Protein AF-A0A4R3AXM2-F1 (afdb_monomer_lite)

Secondary structure (DSSP, 8-state):
------PEEP---SS-HHHHHHHHHHHHHHHHHT--HHHHHHHTT--TTHHHHHS-TTS-----HHHHHHHHHHHT--GGGTSPPTT----EEEEEEEEE-TTS-EEEEEEEEETT---EEEEEEEPPPTT----------HHHHHHHHHHHHHTTGGGS-B-HHHHHHHHHHHHTS---HHHHHHHHHHHBSSS--S-BBSS--TT--SPBB----

pLDDT: mean 83.8, std 17.01, range [33.28, 97.31]

Foldseek 3Di:
DPPPFPWAWDDQDLDDPQLLQLLVLLVVLCLVQQADLQLLCQLLLHDRCLSVQSNDSNHNDGDDPSSLVSSCVVSVDDSCSRGPDPPPPFQKDKIKTWDQDPVRKIKIWIWMDGHPRDTDTDDIDIDDDSPDRGDDPDPDDLVNLLVVVVVCVVVCVQQDWDALNRSLVVSCVVVVHHDHSVSNLVSVVVFWPDSGDGIGHADDDDDDDGTYGDDDD

Sequence (217 aa):
MKRNLDFEILKISSMSDIELIKMLNIIKLRDKRGLSQFELAFLLGQRDLYVRDFERPDHTLILGLSENNTIRIIFKCELADFVPLSNDSNNHKIQIRFHIDEQGKRVYIAEQKIGNGKWKEFLRFGDEEKDILLESSSLITDTQVQSWLDEKYNHGYFNVAKSALEIFLDCEAHFGEPVRPLFIANAIQYYTKKKKAPRLVKNRDKMNDYDVFVGEM

Structure (mmCIF, N/CA/C/O backbone):
data_AF-A0A4R3AXM2-F1
#
_entry.id   AF-A0A4R3AXM2-F1
#
loop_
_atom_site.group_PDB
_atom_site.id
_atom_site.type_symbol
_atom_site.label_atom_id
_atom_site.label_alt_id
_atom_site.label_comp_id
_atom_site.label_asym_id
_atom_site.label_entity_id
_atom_site.label_seq_id
_atom_site.pdbx_PDB_ins_code
_atom_site.Cartn_x
_atom_site.Cartn_y
_atom_site.Cartn_z
_atom_site.occupancy
_atom_site.B_iso_or_equiv
_atom_site.auth_seq_id
_atom_site.auth_comp_id
_atom_site.auth_asym_id
_atom_site.auth_atom_id
_atom_site.pdbx_PDB_model_num
ATOM 1 N N . MET A 1 1 ? -34.325 3.973 -0.659 1.00 33.28 1 MET A N 1
ATOM 2 C CA . MET A 1 1 ? -34.433 3.379 0.694 1.00 33.28 1 MET A CA 1
ATOM 3 C C . MET A 1 1 ? -33.017 3.086 1.179 1.00 33.28 1 MET A C 1
ATOM 5 O O . MET A 1 1 ? -32.388 2.205 0.614 1.00 33.28 1 MET A O 1
ATOM 9 N N . LYS A 1 2 ? -32.463 3.858 2.127 1.00 36.34 2 LYS A N 1
ATOM 10 C CA . LYS A 1 2 ? -31.166 3.515 2.739 1.00 36.34 2 LYS A CA 1
ATOM 11 C C . LYS A 1 2 ? -31.416 2.324 3.664 1.00 36.34 2 LYS A C 1
ATOM 13 O O . LYS A 1 2 ? -32.093 2.494 4.673 1.00 36.34 2 LYS A O 1
ATOM 18 N N . ARG A 1 3 ? -30.959 1.124 3.293 1.00 43.25 3 ARG A N 1
ATOM 19 C CA . ARG A 1 3 ? -30.891 0.003 4.240 1.00 43.25 3 ARG A CA 1
ATOM 20 C C . ARG A 1 3 ? -29.976 0.469 5.376 1.00 43.25 3 ARG A C 1
ATOM 22 O O . ARG A 1 3 ? -28.838 0.851 5.111 1.00 43.25 3 ARG A O 1
ATOM 29 N N . ASN A 1 4 ? -30.492 0.528 6.603 1.00 46.06 4 ASN A N 1
ATOM 30 C CA . ASN A 1 4 ? -29.633 0.615 7.779 1.00 46.06 4 ASN A CA 1
ATOM 31 C C . ASN A 1 4 ? -28.850 -0.695 7.795 1.00 46.06 4 ASN A C 1
ATOM 33 O O . ASN A 1 4 ? -29.411 -1.739 8.104 1.00 46.06 4 ASN A O 1
ATOM 37 N N . LEU A 1 5 ? -27.603 -0.655 7.335 1.00 58.44 5 LEU A N 1
ATOM 38 C CA . LEU A 1 5 ? -26.694 -1.772 7.521 1.00 58.44 5 LEU A CA 1
ATOM 39 C C . LEU A 1 5 ? -26.389 -1.825 9.019 1.00 58.44 5 LEU A C 1
ATOM 41 O O . LEU A 1 5 ? -25.890 -0.847 9.586 1.00 58.44 5 LEU A O 1
ATOM 45 N N . ASP A 1 6 ? -26.736 -2.935 9.662 1.00 73.88 6 ASP A N 1
ATOM 46 C CA . ASP A 1 6 ? -26.449 -3.155 11.073 1.00 73.88 6 ASP A CA 1
ATOM 47 C C . ASP A 1 6 ? -24.959 -3.474 11.215 1.00 73.88 6 ASP A C 1
ATOM 49 O O . ASP A 1 6 ? -24.521 -4.614 11.085 1.00 73.88 6 ASP A O 1
ATOM 53 N N . PHE A 1 7 ? -2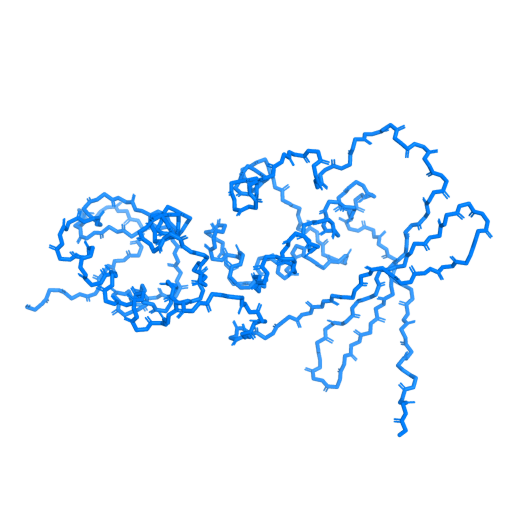4.151 -2.430 11.407 1.00 83.19 7 PHE A N 1
ATOM 54 C CA . PHE A 1 7 ? -22.741 -2.599 11.740 1.00 83.19 7 PHE A CA 1
ATOM 55 C C . PHE A 1 7 ? -22.594 -2.963 13.221 1.00 83.19 7 PHE A C 1
ATOM 57 O O . PHE A 1 7 ? -23.016 -2.187 14.090 1.00 83.19 7 PHE A O 1
ATOM 64 N N . GLU A 1 8 ? -21.921 -4.074 13.499 1.00 90.50 8 GLU A N 1
ATOM 65 C CA . GLU A 1 8 ? -21.614 -4.570 14.843 1.00 90.50 8 GLU A CA 1
ATOM 66 C C . GLU A 1 8 ? -20.304 -3.973 15.366 1.00 90.50 8 GLU A C 1
ATOM 68 O O . GLU A 1 8 ? -19.401 -3.684 14.585 1.00 90.50 8 GLU A O 1
ATOM 73 N N . ILE A 1 9 ? -20.165 -3.791 16.684 1.00 91.94 9 ILE A N 1
ATOM 74 C CA . ILE A 1 9 ? -18.883 -3.377 17.278 1.00 91.94 9 ILE A CA 1
ATOM 75 C C . ILE A 1 9 ? -17.935 -4.578 17.275 1.00 91.94 9 ILE A C 1
ATOM 77 O O . ILE A 1 9 ? -18.219 -5.604 17.891 1.00 91.94 9 ILE A O 1
ATOM 81 N N . LEU A 1 10 ? -16.786 -4.431 16.621 1.00 91.44 10 LEU A N 1
ATOM 82 C CA . LEU A 1 10 ? -15.770 -5.469 16.544 1.00 91.44 10 LEU A CA 1
ATOM 83 C C . LEU A 1 10 ? -14.926 -5.486 17.822 1.00 91.44 10 LEU A C 1
ATOM 85 O O . LEU A 1 10 ? -14.294 -4.492 18.185 1.00 91.44 10 LEU A O 1
ATOM 89 N N . LYS A 1 11 ? -14.871 -6.641 18.490 1.00 88.19 11 LYS A N 1
ATOM 90 C CA . LYS A 1 11 ? -13.950 -6.864 19.606 1.00 88.19 11 LYS A CA 1
ATOM 91 C C . LYS A 1 11 ? -12.565 -7.212 19.061 1.00 88.19 11 LYS A C 1
ATOM 93 O O . LYS A 1 11 ? -12.340 -8.329 18.609 1.00 88.19 11 LYS A O 1
ATOM 98 N N . ILE A 1 12 ? -11.643 -6.259 19.135 1.00 87.50 12 ILE A N 1
ATOM 99 C CA . ILE A 1 12 ? -10.267 -6.435 18.664 1.00 87.50 12 ILE A CA 1
ATOM 100 C C . ILE A 1 12 ? -9.439 -7.079 19.775 1.00 87.50 12 ILE A C 1
ATOM 102 O O . ILE A 1 12 ? -9.301 -6.527 20.864 1.00 87.50 12 ILE A O 1
ATOM 106 N N . SER A 1 13 ? -8.910 -8.269 19.503 1.00 86.44 13 SER A N 1
ATOM 107 C CA . SER A 1 13 ? -7.982 -8.981 20.394 1.00 86.44 13 SER A CA 1
ATOM 108 C C . SER A 1 13 ? -6.710 -9.453 19.688 1.00 86.44 13 SER A C 1
ATOM 110 O O . SER A 1 13 ? -5.840 -10.030 20.332 1.00 86.44 13 SER A O 1
ATOM 112 N N . SER A 1 14 ? -6.613 -9.256 18.372 1.00 86.62 14 SER A N 1
ATOM 113 C CA . SER A 1 14 ? -5.499 -9.715 17.536 1.00 86.62 14 SER A CA 1
ATOM 114 C C . SER A 1 14 ? -4.330 -8.728 17.467 1.00 86.62 14 SER A C 1
ATOM 116 O O . SER A 1 14 ? -3.244 -9.121 17.048 1.00 86.62 14 SER A O 1
ATOM 118 N N . MET A 1 15 ? -4.526 -7.471 17.880 1.00 89.00 15 MET A N 1
ATOM 119 C CA . MET A 1 15 ? -3.503 -6.422 17.860 1.00 89.00 15 MET A CA 1
ATOM 120 C C . MET A 1 15 ? -3.647 -5.460 19.047 1.00 89.00 15 MET A C 1
ATOM 122 O O . MET A 1 15 ? -4.715 -5.364 19.651 1.00 89.00 15 MET A O 1
ATOM 126 N N . SER A 1 16 ? -2.559 -4.764 19.390 1.00 89.38 16 SER A N 1
ATOM 127 C CA . SER A 1 16 ? -2.556 -3.720 20.421 1.00 89.38 16 SER A CA 1
ATOM 128 C C . SER A 1 16 ? -3.157 -2.411 19.898 1.00 89.38 16 SER A C 1
ATOM 130 O O . SER A 1 16 ? -3.231 -2.198 18.689 1.00 89.38 16 SER A O 1
ATOM 132 N N . ASP A 1 17 ? -3.510 -1.490 20.800 1.00 87.81 17 ASP A N 1
ATOM 133 C CA . ASP A 1 17 ? -4.005 -0.156 20.421 1.00 87.81 17 ASP A CA 1
ATOM 134 C C . ASP A 1 17 ? -2.998 0.619 19.554 1.00 87.81 17 ASP A C 1
ATOM 136 O O . ASP A 1 17 ? -3.385 1.323 18.623 1.00 87.81 17 ASP A O 1
ATOM 140 N N . ILE A 1 18 ? -1.696 0.449 19.818 1.00 89.38 18 ILE A N 1
ATOM 141 C CA . ILE A 1 18 ? -0.616 1.054 19.025 1.00 89.38 18 ILE A CA 1
ATOM 142 C C . ILE A 1 18 ? -0.662 0.545 17.584 1.00 89.38 18 ILE A C 1
ATOM 144 O O . ILE A 1 18 ? -0.584 1.338 16.646 1.00 89.38 18 ILE A O 1
ATOM 148 N N . GLU A 1 19 ? -0.814 -0.766 17.403 1.00 92.19 19 GLU A N 1
ATOM 149 C CA . GLU A 1 19 ? -0.872 -1.388 16.080 1.00 92.19 19 GLU A CA 1
ATOM 150 C C . GLU A 1 19 ? -2.170 -1.054 15.342 1.00 92.19 19 GLU A C 1
ATOM 152 O O . GLU A 1 19 ? -2.138 -0.786 14.141 1.00 92.19 19 GLU A O 1
ATOM 157 N N . LEU A 1 20 ? -3.291 -0.954 16.061 1.00 92.44 20 LEU A N 1
ATOM 158 C CA . LEU A 1 20 ? -4.557 -0.487 15.502 1.00 92.44 20 LEU A CA 1
ATOM 159 C C . LEU A 1 20 ? -4.439 0.951 14.982 1.00 92.44 20 LEU A C 1
ATOM 161 O O . LEU A 1 20 ? -4.822 1.236 13.849 1.00 92.44 20 LEU A O 1
ATOM 165 N N . ILE A 1 21 ? -3.882 1.865 15.779 1.00 92.12 21 ILE A N 1
ATOM 166 C CA . ILE A 1 21 ? -3.667 3.255 15.357 1.00 92.12 21 ILE A CA 1
ATOM 167 C C . ILE A 1 21 ? -2.701 3.309 14.169 1.00 92.12 21 ILE A C 1
ATOM 169 O O . ILE A 1 21 ? -2.969 4.029 13.205 1.00 92.12 21 ILE A O 1
ATOM 173 N N . LYS A 1 22 ? -1.626 2.509 14.195 1.00 94.56 22 LYS A N 1
ATOM 174 C CA . LYS A 1 22 ? -0.676 2.391 13.081 1.00 94.56 22 LYS A CA 1
ATOM 175 C C . LYS A 1 22 ? -1.368 1.991 11.785 1.00 94.56 22 LYS A C 1
ATOM 177 O O . LYS A 1 22 ? -1.192 2.655 10.766 1.00 94.56 22 LYS A O 1
ATOM 182 N N . MET A 1 23 ? -2.187 0.946 11.838 1.00 96.38 23 MET A N 1
ATOM 183 C CA . MET A 1 23 ? -2.992 0.476 10.713 1.00 96.38 23 MET A CA 1
ATOM 184 C C . MET A 1 23 ? -3.905 1.579 10.173 1.00 96.38 23 MET A C 1
ATOM 186 O O . MET A 1 23 ? -3.854 1.886 8.984 1.00 96.38 23 MET A O 1
ATOM 190 N N . LEU A 1 24 ? -4.675 2.242 11.038 1.00 95.94 24 LEU A N 1
ATOM 191 C CA . LEU A 1 24 ? -5.601 3.306 10.633 1.00 95.94 24 LEU A CA 1
ATOM 192 C C . LEU A 1 24 ? -4.882 4.517 10.019 1.00 95.94 24 LEU A C 1
ATOM 194 O O . LEU A 1 24 ? -5.399 5.131 9.086 1.00 95.94 24 LEU A O 1
ATOM 198 N N . ASN A 1 25 ? -3.693 4.866 10.512 1.00 95.94 25 ASN A N 1
ATOM 199 C CA . ASN A 1 25 ? -2.890 5.946 9.940 1.00 95.94 25 ASN A CA 1
ATOM 200 C C . ASN A 1 25 ? -2.302 5.568 8.575 1.00 95.94 25 ASN A C 1
ATOM 202 O O . ASN A 1 25 ? -2.317 6.395 7.665 1.00 95.94 25 ASN A O 1
ATOM 206 N N . ILE A 1 26 ? -1.843 4.325 8.396 1.00 97.31 26 ILE A N 1
ATOM 207 C CA . ILE A 1 26 ? -1.358 3.845 7.094 1.00 97.31 26 ILE A CA 1
ATOM 208 C C . ILE A 1 26 ? -2.493 3.813 6.065 1.00 97.31 26 ILE A C 1
ATOM 210 O O . ILE A 1 26 ? -2.272 4.257 4.941 1.00 97.31 26 ILE A O 1
ATOM 214 N N . ILE A 1 27 ? -3.707 3.395 6.444 1.00 96.88 27 ILE A N 1
ATOM 215 C CA . ILE A 1 27 ? -4.881 3.464 5.555 1.00 96.88 27 ILE A CA 1
ATOM 216 C C . ILE A 1 27 ? -5.122 4.911 5.105 1.00 96.88 27 ILE A C 1
ATOM 218 O O . ILE A 1 27 ? -5.241 5.176 3.916 1.00 96.88 27 ILE A O 1
ATOM 222 N N . LYS A 1 28 ? -5.091 5.886 6.025 1.00 95.62 28 LYS A N 1
ATOM 223 C CA . LYS A 1 28 ? -5.243 7.309 5.663 1.00 95.62 28 LYS A CA 1
ATOM 224 C C . LYS A 1 28 ? -4.156 7.803 4.706 1.00 95.62 28 LYS A C 1
ATOM 226 O O . LYS A 1 28 ? -4.455 8.574 3.795 1.00 95.62 28 LYS A O 1
ATOM 231 N N . LEU A 1 29 ? -2.898 7.405 4.918 1.00 95.56 29 LEU A N 1
ATOM 232 C CA . LEU A 1 29 ? -1.794 7.742 4.010 1.00 95.56 29 LEU A CA 1
ATOM 233 C C . LEU A 1 29 ? -2.024 7.136 2.621 1.00 95.56 29 LEU A C 1
ATOM 235 O O . LEU A 1 29 ? -1.842 7.820 1.612 1.00 95.56 29 LEU A O 1
ATOM 239 N N . ARG A 1 30 ? -2.468 5.878 2.583 1.00 94.25 30 ARG A N 1
ATOM 240 C CA . ARG A 1 30 ? -2.794 5.133 1.371 1.00 94.25 30 ARG A CA 1
ATOM 241 C C . ARG A 1 30 ? -3.932 5.794 0.588 1.00 94.25 30 ARG A C 1
ATOM 243 O O . ARG A 1 30 ? -3.743 6.097 -0.591 1.00 94.25 30 ARG A O 1
ATOM 250 N N . ASP A 1 31 ? -5.043 6.103 1.251 1.00 92.25 31 ASP A N 1
ATOM 251 C CA . ASP A 1 31 ? -6.206 6.774 0.662 1.00 92.25 31 ASP A CA 1
ATOM 252 C C . ASP A 1 31 ? -5.829 8.151 0.110 1.00 92.25 31 ASP A C 1
ATOM 254 O O . ASP A 1 31 ? -6.154 8.485 -1.027 1.00 92.25 31 ASP A O 1
ATOM 258 N N . LYS A 1 32 ? -5.057 8.937 0.876 1.00 91.31 32 LYS A N 1
ATOM 259 C CA . LYS A 1 32 ? -4.565 10.252 0.434 1.00 91.31 32 LYS A CA 1
ATOM 260 C C . LYS A 1 32 ? -3.673 10.149 -0.805 1.00 91.31 32 LYS A C 1
ATOM 262 O O . LYS A 1 32 ? -3.664 11.062 -1.629 1.00 91.31 32 LYS A O 1
ATOM 267 N N . ARG A 1 33 ? -2.892 9.072 -0.925 1.00 89.81 33 ARG A N 1
ATOM 268 C CA . ARG A 1 33 ? -2.024 8.817 -2.083 1.00 89.81 33 ARG A CA 1
ATOM 269 C C . ARG A 1 33 ? -2.794 8.245 -3.279 1.00 89.81 33 ARG A C 1
ATOM 271 O O . ARG A 1 33 ? -2.264 8.306 -4.387 1.00 89.81 33 ARG A O 1
ATOM 278 N N . GLY A 1 34 ? -4.000 7.716 -3.059 1.00 90.31 34 GLY A N 1
ATOM 279 C CA . GLY A 1 34 ? -4.810 7.043 -4.073 1.00 90.31 34 GLY A CA 1
ATOM 280 C C . GLY A 1 34 ? -4.268 5.665 -4.456 1.00 90.31 34 GLY A C 1
ATOM 281 O O . GLY A 1 34 ? -4.357 5.288 -5.621 1.00 90.31 34 GLY A O 1
ATOM 282 N N . LEU A 1 35 ? -3.660 4.939 -3.508 1.00 92.31 35 LEU A N 1
ATOM 283 C CA . LEU A 1 35 ? -3.144 3.584 -3.738 1.00 92.31 35 LEU A CA 1
ATOM 284 C C . LEU A 1 35 ? -4.142 2.533 -3.251 1.00 92.31 35 LEU A C 1
ATOM 286 O O . LEU A 1 35 ? -4.638 2.628 -2.134 1.00 92.31 35 LEU A O 1
ATOM 290 N N . SER A 1 36 ? -4.406 1.501 -4.040 1.00 94.00 36 SER A N 1
ATOM 291 C CA . SER A 1 36 ? -5.174 0.340 -3.574 1.00 94.00 36 SER A CA 1
ATOM 292 C C . SER A 1 36 ? -4.361 -0.552 -2.623 1.00 94.00 36 SER A C 1
ATOM 294 O O . SER A 1 36 ? -3.128 -0.470 -2.546 1.00 94.00 36 SER A O 1
ATOM 296 N N . GLN A 1 37 ? -5.040 -1.467 -1.930 1.00 95.19 37 GLN A N 1
ATOM 297 C CA . GLN A 1 37 ? -4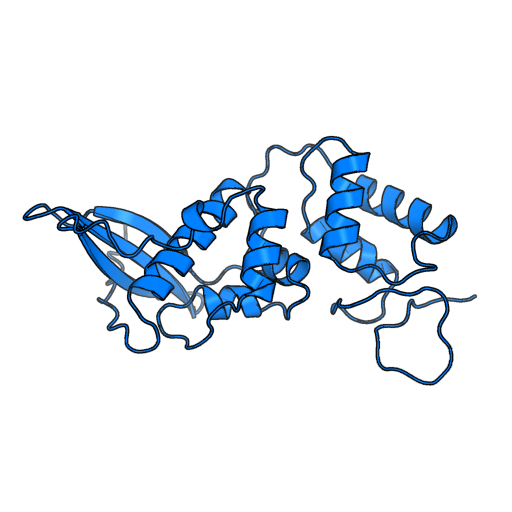.413 -2.527 -1.132 1.00 95.19 37 GLN A CA 1
ATOM 298 C C . GLN A 1 37 ? -3.421 -3.349 -1.970 1.00 95.19 37 GLN A C 1
ATOM 300 O O . GLN A 1 37 ? -2.331 -3.688 -1.508 1.00 95.19 37 GLN A O 1
ATOM 305 N N . PHE A 1 38 ? -3.773 -3.633 -3.223 1.00 93.12 38 PHE A N 1
ATOM 306 C CA . PHE A 1 38 ? -2.961 -4.431 -4.143 1.00 93.12 38 PHE A CA 1
ATOM 307 C C . PHE A 1 38 ? -1.732 -3.668 -4.634 1.00 93.12 38 PHE A C 1
ATOM 309 O O . PHE A 1 38 ? -0.641 -4.232 -4.703 1.00 93.12 38 PHE A O 1
ATOM 316 N N . GLU A 1 39 ? -1.882 -2.376 -4.923 1.00 93.56 39 GLU A N 1
ATOM 317 C CA . GLU A 1 39 ? -0.769 -1.510 -5.309 1.00 93.56 39 GLU A CA 1
ATOM 318 C C . GLU A 1 39 ? 0.229 -1.331 -4.167 1.00 93.56 39 GLU A C 1
ATOM 320 O O . GLU A 1 39 ? 1.434 -1.453 -4.383 1.00 93.56 39 GLU A O 1
ATOM 325 N N . LEU A 1 40 ? -0.250 -1.117 -2.937 1.00 95.38 40 LEU A N 1
ATOM 326 C CA . LEU A 1 40 ? 0.642 -1.048 -1.784 1.00 95.38 40 LEU A CA 1
ATOM 327 C C . LEU A 1 40 ? 1.332 -2.400 -1.535 1.00 95.38 40 LEU A C 1
ATOM 329 O O . LEU A 1 40 ? 2.532 -2.426 -1.273 1.00 95.38 40 LEU A O 1
ATOM 333 N N . ALA A 1 41 ? 0.626 -3.527 -1.682 1.00 94.38 41 ALA A N 1
ATOM 334 C CA . ALA A 1 41 ? 1.232 -4.854 -1.557 1.00 94.38 41 ALA A CA 1
ATOM 335 C C . ALA A 1 41 ? 2.339 -5.078 -2.599 1.00 94.38 41 ALA A C 1
ATOM 337 O O . ALA A 1 41 ? 3.414 -5.573 -2.254 1.00 94.38 41 ALA A O 1
ATOM 338 N N . PHE A 1 42 ? 2.107 -4.652 -3.844 1.00 92.75 42 PHE A N 1
ATOM 339 C CA . PHE A 1 42 ? 3.101 -4.685 -4.912 1.00 92.75 42 PHE A CA 1
ATOM 340 C C . PHE A 1 42 ? 4.345 -3.863 -4.552 1.00 92.75 42 PHE A C 1
ATOM 342 O O . PHE A 1 42 ? 5.456 -4.385 -4.640 1.00 92.75 42 PHE A O 1
ATOM 349 N N . LEU A 1 43 ? 4.181 -2.623 -4.077 1.00 94.25 43 LEU A N 1
ATOM 350 C CA . LEU A 1 43 ? 5.308 -1.770 -3.677 1.00 94.25 43 LEU A CA 1
ATOM 351 C C . LEU A 1 43 ? 6.082 -2.321 -2.473 1.00 94.25 43 LEU A C 1
ATOM 353 O O . LEU A 1 43 ? 7.299 -2.163 -2.399 1.00 94.25 43 LEU A O 1
ATOM 357 N N . LEU A 1 44 ? 5.401 -3.007 -1.554 1.00 93.69 44 LEU A N 1
ATOM 358 C CA . LEU A 1 44 ? 6.041 -3.717 -0.444 1.00 93.69 44 LEU A CA 1
ATOM 359 C C . LEU A 1 44 ? 6.777 -4.994 -0.895 1.00 93.69 44 LEU A C 1
ATOM 361 O O . LEU A 1 44 ? 7.478 -5.601 -0.088 1.00 93.69 44 LEU A O 1
ATOM 365 N N . GLY A 1 45 ? 6.628 -5.422 -2.155 1.00 89.75 45 GLY A N 1
ATOM 366 C CA . GLY A 1 45 ? 7.167 -6.691 -2.651 1.00 89.75 45 GLY A CA 1
ATOM 367 C C . GLY A 1 45 ? 6.483 -7.910 -2.024 1.00 89.75 45 GLY A C 1
ATOM 368 O O . GLY A 1 45 ? 7.108 -8.956 -1.863 1.00 89.75 45 GLY A O 1
ATOM 369 N N . GLN A 1 46 ? 5.219 -7.761 -1.625 1.00 91.00 46 GLN A N 1
ATOM 370 C CA . GLN A 1 46 ? 4.441 -8.761 -0.901 1.00 91.00 46 GLN A CA 1
ATOM 371 C C . GLN A 1 46 ? 3.342 -9.368 -1.783 1.00 91.00 46 GLN A C 1
ATOM 373 O O . GLN A 1 46 ? 3.045 -8.901 -2.882 1.00 91.00 46 GLN A O 1
ATOM 378 N N . ARG A 1 47 ? 2.704 -10.440 -1.297 1.00 88.44 47 ARG A N 1
ATOM 379 C CA . ARG A 1 47 ? 1.548 -11.060 -1.972 1.00 88.44 47 ARG A CA 1
ATOM 380 C C . ARG A 1 47 ? 0.352 -10.102 -2.040 1.00 88.44 47 ARG A C 1
ATOM 382 O O . ARG A 1 47 ? 0.105 -9.389 -1.078 1.00 88.44 47 ARG A O 1
ATOM 389 N N . ASP A 1 48 ? -0.466 -10.207 -3.089 1.00 87.38 48 ASP A N 1
ATOM 390 C CA . ASP A 1 48 ? -1.672 -9.389 -3.343 1.00 87.38 48 ASP A CA 1
ATOM 391 C C . ASP A 1 48 ? -2.527 -9.083 -2.100 1.00 87.38 48 ASP A C 1
ATOM 393 O O . ASP A 1 48 ? -2.945 -7.955 -1.875 1.00 87.38 48 ASP A O 1
ATOM 397 N N . LEU A 1 49 ? -2.781 -10.098 -1.272 1.00 91.31 49 LEU A N 1
ATOM 398 C CA . LEU A 1 49 ? -3.675 -9.991 -0.115 1.00 91.31 49 LEU A CA 1
ATOM 399 C C . LEU A 1 49 ? -2.968 -9.531 1.172 1.00 91.31 49 LEU A C 1
ATOM 401 O O . LEU A 1 49 ? -3.592 -9.510 2.226 1.00 91.31 49 LEU A O 1
ATOM 405 N N . TYR A 1 50 ? -1.676 -9.203 1.116 1.00 94.12 50 TYR A N 1
ATOM 406 C CA . TYR A 1 50 ? -0.875 -8.845 2.287 1.00 94.12 50 TYR A CA 1
ATOM 407 C C . TYR A 1 50 ? -1.390 -7.576 2.968 1.00 94.12 50 TYR A C 1
ATOM 409 O O . TYR A 1 50 ? -1.640 -7.590 4.167 1.00 94.12 50 TYR A O 1
ATOM 417 N N . VAL A 1 51 ? -1.614 -6.502 2.206 1.00 96.31 51 VAL A N 1
ATOM 418 C CA . VAL A 1 51 ? -2.120 -5.237 2.765 1.00 96.31 51 VAL A CA 1
ATOM 419 C C . VAL A 1 51 ? -3.559 -5.387 3.237 1.00 96.31 51 VAL A C 1
ATOM 421 O O . VAL A 1 51 ? -3.872 -4.937 4.327 1.00 96.31 51 VAL A O 1
ATOM 424 N N . ARG A 1 52 ? -4.408 -6.108 2.495 1.00 95.06 52 ARG A N 1
ATOM 425 C CA . ARG A 1 52 ? -5.760 -6.455 2.956 1.00 95.06 52 ARG A CA 1
ATOM 426 C C . ARG A 1 52 ? -5.728 -7.161 4.314 1.00 95.06 52 ARG A C 1
ATOM 428 O O . ARG A 1 52 ? -6.501 -6.830 5.199 1.00 95.06 52 ARG A O 1
ATOM 435 N N . ASP A 1 53 ? -4.843 -8.140 4.483 1.00 95.25 53 ASP A N 1
ATOM 436 C CA . ASP A 1 53 ? -4.716 -8.878 5.742 1.00 95.25 53 ASP A CA 1
ATOM 437 C C . ASP A 1 53 ? -4.124 -8.016 6.869 1.00 95.25 53 ASP A C 1
ATOM 439 O O . ASP A 1 53 ? -4.413 -8.267 8.032 1.00 95.25 53 ASP A O 1
ATOM 443 N N . PHE A 1 54 ? -3.322 -7.001 6.548 1.00 96.12 54 PHE A N 1
ATOM 444 C CA . PHE A 1 54 ? -2.828 -6.014 7.511 1.00 96.12 54 PHE A CA 1
ATOM 445 C C . PHE A 1 54 ? -3.920 -5.017 7.921 1.00 96.12 54 PHE A C 1
ATOM 447 O O . PHE A 1 54 ? -4.039 -4.690 9.094 1.00 96.12 54 PHE A O 1
ATOM 454 N N . GLU A 1 55 ? -4.744 -4.569 6.973 1.00 96.31 55 GLU A N 1
ATOM 455 C CA . GLU A 1 55 ? -5.832 -3.607 7.191 1.00 96.31 55 GLU A CA 1
ATOM 456 C C . GLU A 1 55 ? -7.071 -4.227 7.852 1.00 96.31 55 GLU A C 1
ATOM 458 O O . GLU A 1 55 ? -8.073 -3.545 8.062 1.00 96.31 55 GLU A O 1
ATOM 463 N N . ARG A 1 56 ? -7.023 -5.517 8.198 1.00 94.44 56 ARG A N 1
ATOM 464 C CA . ARG A 1 56 ? -8.090 -6.221 8.909 1.00 94.44 56 ARG A CA 1
ATOM 465 C C . ARG A 1 56 ? -7.859 -6.148 10.420 1.00 94.44 56 ARG A C 1
ATOM 467 O O . ARG A 1 56 ? -6.934 -6.792 10.919 1.00 94.44 56 ARG A O 1
ATOM 474 N N . PRO A 1 57 ? -8.732 -5.463 11.182 1.00 92.31 57 PRO A N 1
ATOM 475 C CA . PRO A 1 57 ? -8.576 -5.341 12.630 1.00 92.31 57 PRO A CA 1
ATOM 476 C C . PRO A 1 57 ? -8.736 -6.675 13.375 1.00 92.31 57 PRO A C 1
ATOM 478 O O . PRO A 1 57 ? -8.338 -6.776 14.527 1.00 92.31 57 PRO A O 1
ATOM 481 N N . ASP A 1 58 ? -9.338 -7.686 12.743 1.00 90.12 58 ASP A N 1
ATOM 482 C CA . ASP A 1 58 ? -9.513 -9.052 13.247 1.00 90.12 58 ASP A CA 1
ATOM 483 C C . ASP A 1 58 ? -8.384 -10.014 12.828 1.00 90.12 58 ASP A C 1
ATOM 485 O O . ASP A 1 58 ? -8.380 -11.179 13.225 1.00 90.12 58 ASP A O 1
ATOM 489 N N . HIS A 1 59 ? -7.408 -9.545 12.047 1.00 92.44 59 HIS A N 1
ATOM 490 C CA . HIS A 1 59 ? -6.268 -10.340 11.602 1.00 92.44 59 HIS A CA 1
ATOM 491 C C . HIS A 1 59 ? -5.028 -10.082 12.478 1.00 92.44 59 HIS A C 1
ATOM 493 O O . HIS A 1 59 ? -4.936 -9.077 13.182 1.00 92.44 59 HIS A O 1
ATOM 499 N N . THR A 1 60 ? -4.064 -11.007 12.459 1.00 89.25 60 THR A N 1
ATOM 500 C CA . THR A 1 60 ? -2.850 -10.970 13.302 1.00 89.25 60 THR A CA 1
ATOM 501 C C . THR A 1 60 ? -1.619 -10.411 12.583 1.00 89.25 60 THR A C 1
ATOM 503 O O . THR A 1 60 ? -0.509 -10.497 13.104 1.00 89.25 60 THR A O 1
ATOM 506 N N . LEU A 1 61 ? -1.771 -9.921 11.349 1.00 94.25 61 LEU A N 1
ATOM 507 C CA . LEU A 1 61 ? -0.637 -9.459 10.548 1.00 94.25 61 LEU A CA 1
ATOM 508 C C . LEU A 1 61 ? -0.231 -8.063 11.013 1.00 94.25 61 LEU A C 1
ATOM 510 O O . LEU A 1 61 ? -1.031 -7.136 10.969 1.00 94.25 61 LEU A O 1
ATOM 514 N N . ILE A 1 62 ? 1.029 -7.923 11.412 1.00 93.00 62 ILE A N 1
ATOM 515 C CA . ILE A 1 62 ? 1.623 -6.665 11.859 1.00 93.00 62 ILE A CA 1
ATOM 516 C C . ILE A 1 62 ? 2.827 -6.359 10.968 1.00 93.00 62 ILE A C 1
ATOM 518 O O . ILE A 1 62 ? 3.643 -7.240 10.701 1.00 93.00 62 ILE A O 1
ATOM 522 N N . LEU A 1 63 ? 2.950 -5.106 10.519 1.00 92.75 63 LEU A N 1
ATOM 523 C CA . LEU A 1 63 ? 4.108 -4.653 9.742 1.00 92.75 63 LEU A CA 1
ATOM 524 C C . LEU A 1 63 ? 5.353 -4.546 10.626 1.00 92.75 63 LEU A C 1
ATOM 526 O O . LEU A 1 63 ? 5.323 -3.864 11.659 1.00 92.75 63 LEU A O 1
ATOM 530 N N . GLY A 1 64 ? 6.438 -5.188 10.193 1.00 91.69 64 GLY A N 1
ATOM 531 C CA . GLY A 1 64 ? 7.738 -5.142 10.843 1.00 91.69 64 GLY A CA 1
ATOM 532 C C . GLY A 1 64 ? 8.530 -3.881 10.498 1.00 91.69 64 GLY A C 1
ATOM 533 O O . GLY A 1 64 ? 8.066 -2.971 9.810 1.00 91.69 64 GLY A O 1
ATOM 534 N N . LEU A 1 65 ? 9.771 -3.819 10.989 1.00 91.62 65 LEU A N 1
ATOM 535 C CA . LEU A 1 65 ? 10.657 -2.669 10.776 1.00 91.62 65 LEU A CA 1
ATOM 536 C C . LEU A 1 65 ? 10.993 -2.447 9.296 1.00 91.62 65 LEU A C 1
ATOM 538 O O . LEU A 1 65 ? 11.070 -1.301 8.859 1.00 91.62 65 LEU A O 1
ATOM 542 N N . SER A 1 66 ? 11.172 -3.529 8.531 1.00 91.88 66 SER A N 1
ATOM 543 C CA . SER A 1 66 ? 11.460 -3.440 7.097 1.00 91.88 66 SER A CA 1
ATOM 544 C C . SER A 1 66 ? 10.294 -2.793 6.359 1.00 91.88 66 SER A C 1
ATOM 546 O O . SER A 1 66 ? 10.493 -1.816 5.644 1.00 91.88 66 SER A O 1
ATOM 548 N N . GLU A 1 67 ? 9.070 -3.272 6.592 1.00 94.56 67 GLU A N 1
ATOM 549 C CA . GLU A 1 67 ? 7.871 -2.721 5.964 1.00 94.56 67 GLU A CA 1
ATOM 550 C C . GLU A 1 67 ? 7.648 -1.265 6.380 1.00 94.56 67 GLU A C 1
ATOM 552 O O . GLU A 1 67 ? 7.358 -0.433 5.528 1.00 94.56 67 GLU A O 1
ATOM 557 N N . ASN A 1 68 ? 7.852 -0.923 7.657 1.00 95.12 68 ASN A N 1
ATOM 558 C CA . ASN A 1 68 ? 7.717 0.459 8.128 1.00 95.12 68 ASN A CA 1
ATOM 559 C C . ASN A 1 68 ? 8.706 1.405 7.425 1.00 95.12 68 ASN A C 1
ATOM 561 O O . ASN A 1 68 ? 8.345 2.532 7.088 1.00 95.12 68 ASN A O 1
ATOM 565 N N . ASN A 1 69 ? 9.938 0.959 7.158 1.00 95.56 69 ASN A N 1
ATOM 566 C CA . ASN A 1 69 ? 10.897 1.745 6.378 1.00 95.56 69 ASN A CA 1
ATOM 567 C C . ASN A 1 69 ? 10.440 1.917 4.924 1.00 95.56 69 ASN A C 1
ATOM 569 O O . ASN A 1 69 ? 10.534 3.015 4.381 1.00 95.56 69 ASN A O 1
ATOM 573 N N . THR A 1 70 ? 9.891 0.870 4.310 1.00 95.75 70 THR A N 1
ATOM 574 C CA . THR A 1 70 ? 9.326 0.944 2.958 1.00 95.75 70 THR A CA 1
ATOM 575 C C . THR A 1 70 ? 8.130 1.902 2.897 1.00 95.75 70 THR A C 1
ATOM 577 O O . THR A 1 70 ? 8.053 2.718 1.983 1.00 95.75 70 THR A O 1
ATOM 580 N N . ILE A 1 71 ? 7.243 1.884 3.899 1.00 96.81 71 ILE A N 1
ATOM 581 C CA . ILE A 1 71 ? 6.102 2.810 4.038 1.00 96.81 71 ILE A CA 1
ATOM 582 C C . ILE A 1 71 ? 6.578 4.268 4.076 1.00 96.81 71 ILE A C 1
ATOM 584 O O . ILE A 1 71 ? 6.044 5.097 3.339 1.00 96.81 71 ILE A O 1
ATOM 588 N N . ARG A 1 72 ? 7.626 4.575 4.855 1.00 96.69 72 ARG A N 1
ATOM 589 C CA . ARG A 1 72 ? 8.228 5.922 4.900 1.00 96.69 72 ARG A CA 1
ATOM 590 C C . ARG A 1 72 ? 8.698 6.393 3.528 1.00 96.69 72 ARG A C 1
ATOM 592 O O . ARG A 1 72 ? 8.476 7.545 3.169 1.00 96.69 72 ARG A O 1
ATOM 599 N N . ILE A 1 73 ? 9.315 5.501 2.754 1.00 96.12 73 ILE A N 1
ATOM 600 C CA . ILE A 1 73 ? 9.802 5.814 1.405 1.00 96.12 73 ILE A CA 1
ATOM 601 C C . ILE A 1 73 ? 8.627 6.049 0.445 1.00 96.12 73 ILE A C 1
ATOM 603 O O . ILE A 1 73 ? 8.614 7.058 -0.257 1.00 96.12 73 ILE A O 1
ATOM 607 N N . ILE A 1 74 ? 7.624 5.163 0.442 1.00 95.50 74 ILE A N 1
ATOM 608 C CA . ILE A 1 74 ? 6.451 5.247 -0.447 1.00 95.50 74 ILE A CA 1
ATOM 609 C C . ILE A 1 74 ? 5.677 6.552 -0.222 1.00 95.50 74 ILE A C 1
ATOM 611 O O . ILE A 1 74 ? 5.314 7.237 -1.180 1.00 95.50 74 ILE A O 1
ATOM 615 N N . PHE A 1 75 ? 5.425 6.904 1.040 1.00 94.69 75 PHE A N 1
ATOM 616 C CA . PHE A 1 75 ? 4.599 8.061 1.391 1.00 94.69 75 PHE A CA 1
ATOM 617 C C . PHE A 1 75 ? 5.398 9.333 1.682 1.00 94.69 75 PHE A C 1
ATOM 619 O O . PHE A 1 75 ? 4.786 10.365 1.954 1.00 94.69 75 PHE A O 1
ATOM 626 N N . LYS A 1 76 ? 6.736 9.283 1.593 1.00 94.12 76 LYS A N 1
ATOM 627 C CA . LYS A 1 76 ? 7.647 10.398 1.908 1.00 94.12 76 LYS A CA 1
ATOM 628 C C . LYS A 1 76 ? 7.326 11.008 3.280 1.00 94.12 76 LYS A C 1
ATOM 630 O O . LYS A 1 76 ? 7.151 12.218 3.404 1.00 94.12 76 LYS A O 1
ATOM 635 N N . CYS A 1 77 ? 7.197 10.142 4.284 1.00 95.44 77 CYS A N 1
ATOM 636 C CA . CYS A 1 77 ? 6.773 10.490 5.639 1.00 95.44 77 CYS A CA 1
ATOM 637 C C . CYS A 1 77 ? 7.757 9.983 6.704 1.00 95.44 77 CYS A C 1
ATOM 639 O O . CYS A 1 77 ? 8.611 9.125 6.453 1.00 95.44 77 CYS A O 1
ATOM 641 N N . GLU A 1 78 ? 7.628 10.506 7.917 1.00 94.69 78 GLU A N 1
ATOM 642 C CA . GLU A 1 78 ? 8.371 10.060 9.085 1.00 94.69 78 GLU A CA 1
ATOM 643 C C . GLU A 1 78 ? 7.640 8.945 9.833 1.00 94.69 78 GLU A C 1
ATOM 645 O O . GLU A 1 78 ? 6.429 8.766 9.729 1.00 94.69 78 GLU A O 1
ATOM 650 N N . LEU A 1 79 ? 8.382 8.177 10.638 1.00 92.69 79 LEU A N 1
ATOM 651 C CA . LEU A 1 79 ? 7.796 7.079 11.416 1.00 92.69 79 LEU A CA 1
ATOM 652 C C . LEU A 1 79 ? 6.678 7.573 12.353 1.00 92.69 79 LEU A C 1
ATOM 654 O O . LEU A 1 79 ? 5.676 6.885 12.530 1.00 92.69 79 LEU A O 1
ATOM 658 N N . ALA A 1 80 ? 6.838 8.775 12.912 1.00 91.56 80 ALA A N 1
ATOM 659 C CA . ALA A 1 80 ? 5.867 9.403 13.806 1.00 91.56 80 ALA A CA 1
ATOM 660 C C . ALA A 1 80 ? 4.550 9.799 13.111 1.00 91.56 80 ALA A C 1
ATOM 662 O O . ALA A 1 80 ? 3.555 10.022 13.797 1.00 91.56 80 ALA A O 1
ATOM 663 N N . ASP A 1 81 ? 4.513 9.852 11.774 1.00 92.19 81 ASP A N 1
ATOM 664 C CA . ASP A 1 81 ? 3.287 10.170 11.031 1.00 92.19 81 ASP A CA 1
ATOM 665 C C . ASP A 1 81 ? 2.277 9.017 11.054 1.00 92.19 81 ASP A C 1
ATOM 667 O O . ASP A 1 81 ? 1.086 9.225 10.818 1.00 92.19 81 ASP A O 1
ATOM 671 N N . PHE A 1 82 ? 2.733 7.791 11.334 1.00 93.50 82 PHE A N 1
ATOM 672 C CA . PHE A 1 82 ? 1.854 6.626 11.400 1.00 93.50 82 PHE A CA 1
ATOM 673 C C . PHE A 1 82 ? 2.026 5.775 12.653 1.00 93.50 82 PHE A C 1
ATOM 675 O O . PHE A 1 82 ? 1.041 5.191 13.093 1.00 93.50 82 PHE A O 1
ATOM 682 N N . VAL A 1 83 ? 3.198 5.733 13.285 1.00 90.25 83 VAL A N 1
ATOM 683 C CA . VAL A 1 83 ? 3.379 5.066 14.580 1.00 90.25 83 VAL A CA 1
ATOM 684 C C . VAL A 1 83 ? 3.072 6.057 15.703 1.00 90.25 83 VAL A C 1
ATOM 686 O O . VAL A 1 83 ? 3.759 7.075 15.806 1.00 90.25 83 VAL A O 1
ATOM 689 N N . PRO A 1 84 ? 2.079 5.788 16.569 1.00 82.69 84 PRO A N 1
ATOM 690 C CA . PRO A 1 84 ? 1.763 6.698 17.660 1.00 82.69 84 PRO A CA 1
ATOM 691 C C . PRO A 1 84 ? 2.931 6.778 18.649 1.00 82.69 84 PRO A C 1
ATOM 693 O O . PRO A 1 84 ? 3.447 5.757 19.108 1.00 82.69 84 PRO A O 1
ATOM 696 N N . LEU A 1 85 ? 3.329 7.999 19.013 1.00 75.62 85 LEU A N 1
ATOM 697 C CA . LEU A 1 85 ? 4.233 8.221 20.138 1.00 75.62 85 LEU A CA 1
ATOM 698 C C . LEU A 1 85 ? 3.476 7.907 21.432 1.00 75.62 85 LEU A C 1
ATOM 700 O O . LEU A 1 85 ? 2.347 8.355 21.626 1.00 75.62 85 LEU A O 1
ATOM 704 N N . SER A 1 86 ? 4.100 7.147 22.328 1.00 61.66 86 SER A N 1
ATOM 705 C CA . SER A 1 86 ? 3.500 6.552 23.531 1.00 61.66 86 SER A CA 1
ATOM 706 C C . SER A 1 86 ? 2.955 7.537 24.584 1.00 61.66 86 SER A C 1
ATOM 708 O O . SER A 1 86 ? 2.567 7.100 25.663 1.00 61.66 86 SER A O 1
ATOM 710 N N . ASN A 1 87 ? 2.917 8.846 24.308 1.00 50.91 87 ASN A N 1
ATOM 711 C CA . ASN A 1 87 ? 2.779 9.877 25.339 1.00 50.91 87 ASN A CA 1
ATOM 712 C C . ASN A 1 87 ? 1.560 10.801 25.238 1.00 50.91 87 ASN A C 1
ATOM 714 O O . ASN A 1 87 ? 1.292 11.504 26.214 1.00 50.91 87 ASN A O 1
ATOM 718 N N . ASP A 1 88 ? 0.760 10.765 24.174 1.00 51.97 88 ASP A N 1
ATOM 719 C CA . ASP A 1 88 ? -0.453 11.588 24.149 1.00 51.97 88 ASP A CA 1
ATOM 720 C C . ASP A 1 88 ? -1.639 10.844 24.758 1.00 51.97 88 ASP A C 1
ATOM 722 O O . ASP A 1 88 ? -2.520 10.293 24.098 1.00 51.97 88 ASP A O 1
ATOM 726 N N . SER A 1 89 ? -1.645 10.919 26.087 1.00 50.16 89 SER A N 1
ATOM 727 C CA . SER A 1 89 ? -2.768 10.774 27.015 1.00 50.16 89 SER A CA 1
ATOM 728 C C . SER A 1 89 ? -3.918 11.758 26.731 1.00 50.16 89 SER A C 1
ATOM 730 O O . SER A 1 89 ? -4.505 12.356 27.629 1.00 50.16 89 SER A O 1
ATOM 732 N N . ASN A 1 90 ? -4.301 11.913 25.466 1.00 56.75 90 ASN A N 1
ATOM 733 C CA . ASN A 1 90 ? -5.564 12.528 25.119 1.00 56.75 90 ASN A CA 1
ATOM 734 C C . ASN A 1 90 ? -6.656 11.497 25.357 1.00 56.75 90 ASN A C 1
ATOM 736 O O . ASN A 1 90 ? -6.517 10.338 24.985 1.00 56.75 90 ASN A O 1
ATOM 740 N N . ASN A 1 91 ? -7.739 11.928 25.991 1.00 65.94 91 ASN A N 1
ATOM 741 C CA . ASN A 1 91 ? -8.875 11.135 26.458 1.00 65.9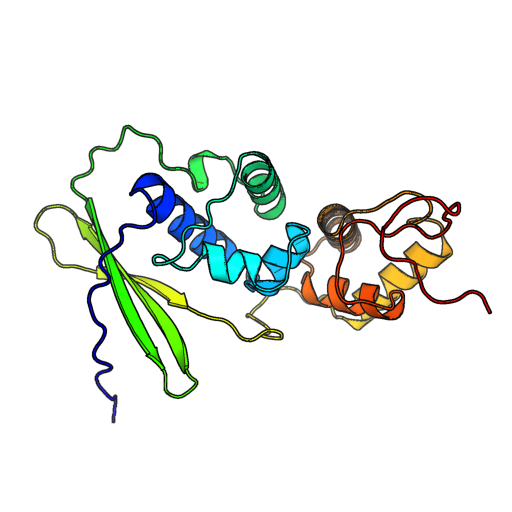4 91 ASN A CA 1
ATOM 742 C C . ASN A 1 91 ? -9.715 10.560 25.288 1.00 65.94 91 ASN A C 1
ATOM 744 O O . ASN A 1 91 ? -10.939 10.682 25.271 1.00 65.94 91 ASN A O 1
ATOM 748 N N . HIS A 1 92 ? -9.060 10.045 24.249 1.00 77.75 92 HIS A N 1
ATOM 749 C CA . HIS A 1 92 ? -9.648 9.568 23.017 1.00 77.75 92 HIS A CA 1
ATOM 750 C C . HIS A 1 92 ? -9.775 8.046 23.053 1.00 77.75 92 HIS A C 1
ATOM 752 O O . HIS A 1 92 ? -8.863 7.336 23.464 1.00 77.75 92 HIS A O 1
ATOM 758 N N . LYS A 1 93 ? -10.942 7.546 22.654 1.00 87.62 93 LYS A N 1
ATOM 759 C CA . LYS A 1 93 ? -11.212 6.119 22.475 1.00 87.62 93 LYS A CA 1
ATOM 760 C C . LYS A 1 93 ? -11.485 5.863 21.006 1.00 87.62 93 LYS A C 1
ATOM 762 O O . LYS A 1 93 ? -12.160 6.674 20.370 1.00 87.62 93 LYS A O 1
ATOM 767 N N . ILE A 1 94 ? -10.993 4.741 20.501 1.00 90.31 94 ILE A N 1
ATOM 768 C CA . ILE A 1 94 ? -11.270 4.256 19.151 1.00 90.31 94 ILE A CA 1
ATOM 769 C C . ILE A 1 94 ? -12.139 3.008 19.276 1.00 90.31 94 ILE A C 1
ATOM 771 O O . ILE A 1 94 ? -11.918 2.179 20.157 1.00 90.31 94 ILE A O 1
ATOM 775 N N . GLN A 1 95 ? -13.136 2.884 18.406 1.00 93.06 95 GLN A N 1
ATOM 776 C CA . GLN A 1 95 ? -13.849 1.632 18.187 1.00 93.06 95 GLN A CA 1
ATOM 777 C C . GLN A 1 95 ? -13.973 1.376 16.692 1.00 93.06 95 GLN A C 1
ATOM 779 O O . GLN A 1 95 ? -14.075 2.316 15.900 1.00 93.06 95 GLN A O 1
ATOM 784 N N . ILE A 1 96 ? -13.985 0.101 16.316 1.00 95.69 96 ILE A N 1
ATOM 785 C CA . ILE A 1 96 ? -14.256 -0.317 14.947 1.00 95.69 96 ILE A CA 1
ATOM 786 C C . ILE A 1 96 ? -15.622 -0.981 14.913 1.00 95.69 96 ILE A C 1
ATOM 788 O O . ILE A 1 96 ? -15.912 -1.864 15.722 1.00 95.69 96 ILE A O 1
ATOM 792 N N . ARG A 1 97 ? -16.457 -0.568 13.965 1.00 95.25 97 ARG A N 1
ATOM 793 C CA . ARG A 1 97 ? -17.678 -1.283 13.612 1.00 95.25 97 ARG A CA 1
ATOM 794 C C . ARG A 1 97 ? -17.473 -2.042 12.307 1.00 95.25 97 ARG A C 1
ATOM 796 O O . ARG A 1 97 ? -16.761 -1.545 11.439 1.00 95.25 97 ARG A O 1
ATOM 803 N N . PHE A 1 98 ? -18.089 -3.208 12.154 1.00 94.06 98 PHE A N 1
ATOM 804 C CA . PHE A 1 98 ? -17.930 -4.058 10.974 1.00 94.06 98 PHE A CA 1
ATOM 805 C C . PHE A 1 98 ? -19.272 -4.559 10.431 1.00 94.06 98 PHE A C 1
ATOM 807 O O . PHE A 1 98 ? -20.249 -4.691 11.168 1.00 94.06 98 PHE A O 1
ATOM 814 N N . HIS A 1 99 ? -19.300 -4.823 9.130 1.00 93.25 99 HIS A N 1
ATOM 815 C CA . HIS A 1 99 ? -20.391 -5.467 8.409 1.00 93.25 99 HIS A CA 1
ATOM 816 C C . HIS A 1 99 ? -19.818 -6.254 7.216 1.00 93.25 99 HIS A C 1
ATOM 818 O O . HIS A 1 99 ? -18.716 -5.955 6.751 1.00 93.25 99 HIS A O 1
ATOM 824 N N . ILE A 1 100 ? -20.553 -7.248 6.714 1.00 91.88 100 ILE A N 1
ATOM 825 C CA . ILE A 1 100 ? -20.243 -7.948 5.459 1.00 91.88 100 ILE A CA 1
ATOM 826 C C . ILE A 1 100 ? -21.304 -7.554 4.441 1.00 91.88 100 ILE A C 1
ATOM 828 O O . ILE A 1 100 ? -22.482 -7.807 4.681 1.00 91.88 100 ILE A O 1
ATOM 832 N N . ASP A 1 101 ? -20.887 -6.938 3.338 1.00 88.69 101 ASP A N 1
ATOM 833 C CA . ASP A 1 101 ? -21.804 -6.484 2.297 1.00 88.69 101 ASP A CA 1
ATOM 834 C C . ASP A 1 101 ? -22.419 -7.637 1.482 1.00 88.69 101 ASP A C 1
ATOM 836 O O . ASP A 1 101 ? -22.134 -8.821 1.680 1.00 88.69 101 ASP A O 1
ATOM 840 N N . GLU A 1 102 ? -23.288 -7.280 0.536 1.00 87.81 102 GLU A N 1
ATOM 841 C CA . GLU A 1 102 ? -24.007 -8.233 -0.318 1.00 87.81 102 GLU A CA 1
ATOM 842 C C . GLU A 1 102 ? -23.069 -9.057 -1.219 1.00 87.81 102 GLU A C 1
ATOM 844 O O . GLU A 1 102 ? -23.440 -10.139 -1.674 1.00 87.81 102 GLU A O 1
ATOM 849 N N . GLN A 1 103 ? -21.851 -8.569 -1.463 1.00 86.44 103 GLN A N 1
ATOM 850 C CA . GLN A 1 103 ? -20.807 -9.227 -2.244 1.00 86.44 103 GLN A CA 1
ATOM 851 C C . GLN A 1 103 ? -19.863 -10.074 -1.372 1.00 86.44 103 GLN A C 1
ATOM 853 O O . GLN A 1 103 ? -18.915 -10.667 -1.890 1.00 86.44 103 GLN A O 1
ATOM 858 N N . GLY A 1 104 ? -20.104 -10.154 -0.060 1.00 88.06 104 GLY A N 1
ATOM 859 C CA . GLY A 1 104 ? -19.263 -10.894 0.876 1.00 88.06 104 GLY A CA 1
ATOM 860 C C . GLY A 1 104 ? -17.983 -10.158 1.284 1.00 88.06 104 GLY A C 1
ATOM 861 O O . GLY A 1 104 ? -17.093 -10.774 1.878 1.00 88.06 104 GLY A O 1
ATOM 862 N N . LYS A 1 105 ? -17.859 -8.862 0.978 1.00 89.56 105 LYS A N 1
ATOM 863 C CA . LYS A 1 105 ? -16.706 -8.039 1.357 1.00 89.56 105 LYS A CA 1
ATOM 864 C C . LYS A 1 105 ? -16.911 -7.445 2.737 1.00 89.56 105 LYS A C 1
ATOM 866 O O . LYS A 1 105 ? -18.006 -7.022 3.110 1.00 89.56 105 LYS A O 1
ATOM 871 N N . ARG A 1 106 ? -15.828 -7.385 3.509 1.00 93.00 106 ARG A N 1
ATOM 872 C CA . ARG A 1 106 ? -15.853 -6.731 4.818 1.00 93.00 106 ARG A CA 1
ATOM 873 C C . ARG A 1 106 ? -15.809 -5.220 4.646 1.00 93.00 106 ARG A C 1
ATOM 875 O O . ARG A 1 106 ? -14.957 -4.701 3.928 1.00 93.00 106 ARG A O 1
ATOM 882 N N . VAL A 1 107 ? -16.686 -4.532 5.363 1.00 94.81 107 VAL A N 1
ATOM 883 C CA . VAL A 1 107 ? -16.721 -3.075 5.471 1.00 94.81 107 VAL A CA 1
ATOM 884 C C . VAL A 1 107 ? -16.558 -2.708 6.937 1.00 94.81 107 VAL A C 1
ATOM 886 O O . VAL A 1 107 ? -17.301 -3.185 7.795 1.00 94.81 107 VAL A O 1
ATOM 889 N N . TYR A 1 108 ? -15.609 -1.827 7.215 1.00 96.00 108 TYR A N 1
ATOM 890 C CA . TYR A 1 108 ? -15.292 -1.333 8.542 1.00 96.00 108 TYR A CA 1
ATOM 891 C C . TYR A 1 108 ? -15.525 0.175 8.635 1.00 96.00 108 TYR A C 1
ATOM 893 O O . TYR A 1 108 ? -15.330 0.927 7.676 1.00 96.00 108 TYR A O 1
ATOM 901 N N . ILE A 1 109 ? -15.918 0.623 9.823 1.00 96.44 109 ILE A N 1
ATOM 902 C CA . ILE A 1 109 ? -16.042 2.032 10.187 1.00 96.44 109 ILE A CA 1
ATOM 903 C C . ILE A 1 109 ? -15.221 2.253 11.452 1.00 96.44 109 ILE A C 1
ATOM 905 O O . ILE A 1 109 ? -15.527 1.670 12.493 1.00 96.44 109 ILE A O 1
ATOM 909 N N . ALA A 1 110 ? -14.200 3.105 11.379 1.00 95.75 110 ALA A N 1
ATOM 910 C CA . ALA A 1 110 ? -13.491 3.576 12.556 1.00 95.75 110 ALA A CA 1
ATOM 911 C C . ALA A 1 110 ? -14.174 4.825 13.114 1.00 95.75 110 ALA A C 1
ATOM 913 O O . ALA A 1 110 ? -14.350 5.837 12.425 1.00 95.75 110 ALA A O 1
ATOM 914 N N . GLU A 1 111 ? -14.528 4.756 14.391 1.00 95.12 111 GLU A N 1
ATOM 915 C CA . GLU A 1 111 ? -15.117 5.858 15.133 1.00 95.12 111 GLU A CA 1
ATOM 916 C C . GLU A 1 111 ? -14.192 6.269 16.276 1.00 95.12 111 GLU A C 1
ATOM 918 O O . GLU A 1 111 ? -13.561 5.436 16.929 1.00 95.12 111 GLU A O 1
ATOM 923 N N . GLN A 1 112 ? -14.136 7.571 16.539 1.00 92.62 112 GLN A N 1
ATOM 924 C CA . GLN A 1 112 ? -13.392 8.139 17.656 1.00 92.62 112 GLN A CA 1
ATOM 925 C C . GLN A 1 112 ? -14.321 8.894 18.602 1.00 92.62 112 GLN A C 1
ATOM 927 O O . GLN A 1 112 ? -15.268 9.563 18.176 1.00 92.62 112 GLN A O 1
ATOM 932 N N . LYS A 1 113 ? -14.024 8.825 19.896 1.00 91.75 113 LYS A N 1
ATOM 933 C CA . LYS A 1 113 ? -14.679 9.609 20.945 1.00 91.75 113 LYS A CA 1
ATOM 934 C C . LYS A 1 113 ? -13.623 10.370 21.729 1.00 91.75 113 LYS A C 1
ATOM 936 O O . LYS A 1 113 ? -12.748 9.740 22.300 1.00 91.75 113 LYS A O 1
ATOM 941 N N . ILE A 1 114 ? -13.735 11.696 21.791 1.00 87.56 114 ILE A N 1
ATOM 942 C CA . ILE A 1 114 ? -12.837 12.570 22.563 1.00 87.56 114 ILE A CA 1
ATOM 943 C C . ILE A 1 114 ? -13.531 12.958 23.875 1.00 87.56 114 ILE A C 1
ATOM 945 O O . ILE A 1 114 ? -14.621 13.539 23.861 1.00 87.56 114 ILE A O 1
ATOM 949 N N . GLY A 1 115 ? -12.920 12.616 25.011 1.00 85.44 115 GLY A N 1
ATOM 950 C CA . GLY A 1 115 ? -13.471 12.817 26.350 1.00 85.44 115 GLY A CA 1
ATOM 951 C C . GLY A 1 115 ? -14.851 12.175 26.508 1.00 85.44 115 GLY A C 1
ATOM 952 O O . GLY A 1 115 ? -15.078 11.019 26.148 1.00 85.44 115 GLY A O 1
ATOM 953 N N . ASN A 1 116 ? -15.814 12.957 26.996 1.00 83.38 116 ASN A N 1
ATOM 954 C CA . ASN A 1 116 ? -17.209 12.528 27.142 1.00 83.38 116 ASN A CA 1
ATOM 955 C C . ASN A 1 116 ? -18.076 12.812 25.901 1.00 83.38 116 ASN A C 1
ATOM 957 O O . ASN A 1 116 ? -19.300 12.732 25.979 1.00 83.38 116 ASN A O 1
ATOM 961 N N . GLY A 1 117 ? -17.462 13.121 24.754 1.00 86.44 117 GLY A N 1
ATOM 962 C CA . GLY A 1 117 ? -18.167 13.422 23.509 1.00 86.44 117 GLY A CA 1
ATOM 963 C C . GLY A 1 117 ? -18.931 12.240 22.893 1.00 86.44 117 GLY A C 1
ATOM 964 O O . GLY A 1 117 ? -18.964 11.123 23.417 1.00 86.44 117 GLY A O 1
ATOM 965 N N . LYS A 1 118 ? -19.550 12.497 21.737 1.00 91.94 118 LYS A N 1
ATOM 966 C CA . LYS A 1 118 ? -20.170 11.460 20.898 1.00 91.94 118 LYS A CA 1
ATOM 967 C C . LYS A 1 118 ? -19.108 10.750 20.056 1.00 91.94 118 LYS A C 1
ATOM 969 O O . LYS A 1 118 ? -18.108 11.367 19.689 1.00 91.94 118 LYS A O 1
ATOM 974 N N . TRP A 1 119 ? -19.366 9.488 19.726 1.00 92.88 119 TRP A N 1
ATOM 975 C CA . TRP A 1 119 ? -18.626 8.773 18.691 1.00 92.88 119 TRP A CA 1
ATOM 976 C C . TRP A 1 119 ? -18.797 9.480 17.344 1.00 92.88 119 TRP A C 1
ATOM 978 O O . TRP A 1 119 ? -19.905 9.898 16.997 1.00 92.88 119 TRP A O 1
ATOM 988 N N . LYS A 1 120 ? -17.695 9.653 16.615 1.00 94.38 120 LYS A N 1
ATOM 989 C CA . LYS A 1 120 ? -17.668 10.231 15.270 1.00 94.38 120 LYS A CA 1
ATOM 990 C C . LYS A 1 120 ? -16.884 9.318 14.339 1.00 94.38 120 LYS A C 1
ATOM 992 O O . LYS A 1 120 ? -15.732 9.011 14.638 1.00 94.38 120 LYS A O 1
ATOM 997 N N . GLU A 1 121 ? -17.499 8.939 13.223 1.00 94.88 121 GLU A N 1
ATOM 998 C CA . GLU A 1 121 ? -16.814 8.289 12.101 1.00 94.88 121 GLU A CA 1
ATOM 999 C C . GLU A 1 121 ? -15.693 9.205 11.599 1.00 94.88 121 GLU A C 1
ATOM 1001 O O . GLU A 1 121 ? -15.896 10.409 11.415 1.00 94.88 121 GLU A O 1
ATOM 1006 N N . PHE A 1 122 ? -14.501 8.641 11.423 1.00 94.19 122 PHE A N 1
ATOM 1007 C CA . PHE A 1 122 ? -13.361 9.356 10.844 1.00 94.19 122 PHE A CA 1
ATOM 1008 C C . PHE A 1 122 ? -12.671 8.582 9.722 1.00 94.19 122 PHE A C 1
ATOM 1010 O O . PHE A 1 122 ? -11.828 9.154 9.034 1.00 94.19 122 PHE A O 1
ATOM 1017 N N . LEU A 1 123 ? -12.985 7.295 9.556 1.00 95.88 123 LEU A N 1
ATOM 1018 C CA . LEU A 1 123 ? -12.455 6.473 8.479 1.00 95.88 123 LEU A CA 1
ATOM 1019 C C . LEU A 1 123 ? -13.427 5.338 8.162 1.00 95.88 123 LEU A C 1
ATOM 1021 O O . LEU A 1 123 ? -13.967 4.702 9.068 1.00 95.88 123 LEU A O 1
ATOM 1025 N N . ARG A 1 124 ? -13.595 5.059 6.874 1.00 95.19 124 ARG A N 1
ATOM 1026 C CA . ARG A 1 124 ? -14.305 3.895 6.353 1.00 95.19 124 ARG A CA 1
ATOM 1027 C C . ARG A 1 124 ? -13.353 3.149 5.434 1.00 95.19 124 ARG A C 1
ATOM 1029 O O . ARG A 1 124 ? -12.744 3.770 4.576 1.00 95.19 124 ARG A O 1
ATOM 1036 N N . PHE A 1 125 ? -13.219 1.848 5.639 1.00 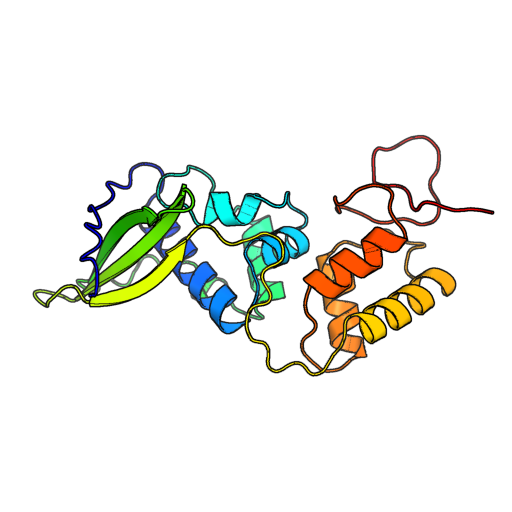95.50 125 PHE A N 1
ATOM 1037 C CA . PHE A 1 125 ? -12.250 1.005 4.939 1.00 95.50 125 PHE A CA 1
ATOM 1038 C C . PHE A 1 125 ? -12.797 -0.419 4.820 1.00 95.50 125 PHE A C 1
ATOM 1040 O O . PHE A 1 125 ? -13.838 -0.734 5.397 1.00 95.50 125 PHE A O 1
ATOM 1047 N N . GLY A 1 126 ? -12.147 -1.287 4.054 1.00 94.44 126 GLY A N 1
ATOM 1048 C CA . GLY A 1 126 ? -12.679 -2.621 3.800 1.00 94.44 126 GLY A CA 1
ATOM 1049 C C . GLY A 1 126 ? -11.864 -3.414 2.799 1.00 94.44 126 GLY A C 1
ATOM 1050 O O . GLY A 1 126 ? -10.755 -3.030 2.437 1.00 94.44 126 GLY A O 1
ATOM 1051 N N . ASP A 1 127 ? -12.426 -4.535 2.365 1.00 94.00 127 ASP A N 1
ATOM 1052 C CA . ASP A 1 127 ? -11.836 -5.334 1.296 1.00 94.00 127 ASP A CA 1
ATOM 1053 C C . ASP A 1 127 ? -12.017 -4.620 -0.057 1.00 94.00 127 ASP A C 1
ATOM 1055 O O . ASP A 1 127 ? -13.139 -4.313 -0.467 1.00 94.00 127 ASP A O 1
ATOM 1059 N N . GLU A 1 128 ? -10.915 -4.389 -0.772 1.00 92.69 128 GLU A N 1
ATOM 1060 C CA . GLU A 1 128 ? -10.930 -3.784 -2.107 1.00 92.69 128 GLU A CA 1
ATOM 1061 C C . GLU A 1 128 ? -10.972 -4.833 -3.227 1.00 92.69 128 GLU A C 1
ATOM 1063 O O . GLU A 1 128 ? -10.584 -5.993 -3.057 1.00 92.69 128 GLU A O 1
ATOM 1068 N N . GLU A 1 129 ? -11.442 -4.422 -4.408 1.00 88.06 129 GLU A N 1
ATOM 1069 C CA . GLU A 1 129 ? -11.309 -5.235 -5.619 1.00 88.06 129 GLU A CA 1
ATOM 1070 C C . GLU A 1 129 ? -9.885 -5.169 -6.164 1.00 88.06 129 GLU A C 1
ATOM 1072 O O . GLU A 1 129 ? -9.219 -4.142 -6.068 1.00 88.06 129 GLU A O 1
ATOM 1077 N N . LYS A 1 130 ? -9.428 -6.271 -6.766 1.00 76.62 130 LYS A N 1
ATOM 1078 C CA . LYS A 1 130 ? -8.043 -6.431 -7.224 1.00 76.62 130 LYS A CA 1
ATOM 1079 C C . LYS A 1 130 ? -7.575 -5.348 -8.188 1.00 76.62 130 LYS A C 1
ATOM 1081 O O . LYS A 1 130 ? -6.441 -4.893 -8.093 1.00 76.62 130 LYS A O 1
ATOM 1086 N N . ASP A 1 131 ? -8.449 -4.979 -9.110 1.00 74.88 131 ASP A N 1
ATOM 1087 C CA . ASP A 1 131 ? -8.132 -4.082 -10.215 1.00 74.88 131 ASP A CA 1
ATOM 1088 C C . ASP A 1 131 ? -8.876 -2.742 -10.056 1.00 74.88 131 ASP A C 1
ATOM 1090 O O . ASP A 1 131 ? -9.211 -2.080 -11.037 1.00 74.88 131 ASP A O 1
ATOM 1094 N N . ILE A 1 132 ? -9.165 -2.345 -8.806 1.00 83.69 132 ILE A N 1
ATOM 1095 C CA . ILE A 1 132 ? -9.797 -1.058 -8.519 1.00 83.69 132 ILE A CA 1
ATOM 1096 C C . ILE A 1 132 ? -8.874 0.094 -8.930 1.00 83.69 132 ILE A C 1
ATOM 1098 O O . ILE A 1 132 ? -7.709 0.168 -8.540 1.00 83.69 132 ILE A O 1
ATOM 1102 N N . LEU A 1 133 ? -9.423 1.031 -9.699 1.00 79.12 133 LEU A N 1
ATOM 1103 C CA . LEU A 1 133 ? -8.757 2.276 -10.056 1.00 79.12 133 LEU A CA 1
ATOM 1104 C C . LEU A 1 133 ? -9.290 3.389 -9.154 1.00 79.12 133 LEU A C 1
ATOM 1106 O O . LEU A 1 133 ? -10.305 4.009 -9.460 1.00 79.12 133 LEU A O 1
ATOM 1110 N N . LEU A 1 134 ? -8.610 3.634 -8.032 1.00 81.38 134 LEU A N 1
ATOM 1111 C CA . LEU A 1 134 ? -8.926 4.775 -7.160 1.00 81.38 134 LEU A CA 1
ATOM 1112 C C . LEU A 1 134 ? -8.722 6.094 -7.911 1.00 81.38 134 LEU A C 1
ATOM 1114 O O . LEU A 1 134 ? -7.975 6.128 -8.879 1.00 81.38 134 LEU A O 1
ATOM 1118 N N . GLU A 1 135 ? -9.339 7.200 -7.517 1.00 77.12 135 GLU A N 1
ATOM 1119 C CA . GLU A 1 135 ? -9.080 8.480 -8.192 1.00 77.12 135 GLU A CA 1
ATOM 1120 C C . GLU A 1 135 ? -7.603 8.900 -8.044 1.00 77.12 135 GLU A C 1
ATOM 1122 O O . GLU A 1 135 ? -6.986 8.722 -6.995 1.00 77.12 135 GLU A O 1
ATOM 1127 N N . SER A 1 136 ? -7.009 9.435 -9.113 1.00 73.81 136 SER A N 1
ATOM 1128 C CA . SER A 1 136 ? -5.643 9.968 -9.103 1.00 73.81 136 SER A CA 1
ATOM 1129 C C . SER A 1 136 ? -5.593 11.229 -9.946 1.00 73.81 136 SER A C 1
ATOM 1131 O O . SER A 1 136 ? -6.232 11.302 -10.992 1.00 73.81 136 SER A O 1
ATOM 1133 N N . SER A 1 137 ? -4.804 12.203 -9.502 1.00 76.25 137 SER A N 1
ATOM 1134 C CA . SER A 1 137 ? -4.535 13.436 -10.241 1.00 76.25 137 SER A CA 1
ATOM 1135 C C . SER A 1 137 ? -3.487 13.268 -11.348 1.00 76.25 137 SER A C 1
ATOM 1137 O O . SER A 1 137 ? -3.165 14.243 -12.017 1.00 76.25 137 SER A O 1
ATOM 1139 N N . SER A 1 138 ? -2.905 12.074 -11.498 1.00 82.75 138 SER A N 1
ATOM 1140 C CA . SER A 1 138 ? -1.902 11.787 -12.524 1.00 82.75 138 SER A CA 1
ATOM 1141 C C . SER A 1 138 ? -2.523 11.695 -13.916 1.00 82.75 138 SER A C 1
ATOM 1143 O O . SER A 1 138 ? -3.560 11.053 -14.089 1.00 82.75 138 SER A O 1
ATOM 1145 N N . LEU A 1 139 ? -1.855 12.291 -14.906 1.00 88.12 139 LEU A N 1
ATOM 1146 C CA . LEU A 1 139 ? -2.193 12.155 -16.326 1.00 88.12 139 LEU A CA 1
ATOM 1147 C C . LEU A 1 139 ? -1.405 11.027 -17.011 1.00 88.12 139 LEU A C 1
ATOM 1149 O O . LEU A 1 139 ? -1.632 10.754 -18.190 1.00 88.12 139 LEU A O 1
ATOM 1153 N N . ILE A 1 140 ? -0.491 10.372 -16.288 1.00 93.19 140 ILE A N 1
ATOM 1154 C CA . ILE A 1 140 ? 0.321 9.281 -16.820 1.00 93.19 140 ILE A CA 1
ATOM 1155 C C . ILE A 1 140 ? -0.567 8.076 -17.114 1.00 93.19 140 ILE A C 1
ATOM 1157 O O . ILE A 1 140 ? -1.310 7.604 -16.255 1.00 93.19 140 ILE A O 1
ATOM 1161 N N . THR A 1 141 ? -0.461 7.566 -18.335 1.00 93.12 141 THR A N 1
ATOM 1162 C CA . THR A 1 141 ? -1.218 6.411 -18.828 1.00 93.12 141 THR A CA 1
ATOM 1163 C C . THR A 1 141 ? -0.435 5.109 -18.681 1.00 93.12 141 THR A C 1
ATOM 1165 O O . THR A 1 141 ? 0.795 5.095 -18.610 1.00 93.12 141 THR A O 1
ATOM 1168 N N . ASP A 1 142 ? -1.150 3.987 -18.695 1.00 92.69 142 ASP A N 1
ATOM 1169 C CA . ASP A 1 142 ? -0.565 2.645 -18.751 1.00 92.69 142 ASP A CA 1
ATOM 1170 C C . ASP A 1 142 ? 0.351 2.451 -19.972 1.00 92.69 142 ASP A C 1
ATOM 1172 O O . ASP A 1 142 ? 1.427 1.872 -19.854 1.00 92.69 142 ASP A O 1
ATOM 1176 N N . THR A 1 143 ? -0.023 3.013 -21.122 1.00 95.62 143 THR A N 1
ATOM 1177 C CA . THR A 1 143 ? 0.740 2.945 -22.376 1.00 95.62 143 THR A CA 1
ATOM 1178 C C . THR A 1 143 ? 2.074 3.689 -22.276 1.00 95.62 143 THR A C 1
ATOM 1180 O O . THR A 1 143 ? 3.094 3.210 -22.777 1.00 95.62 143 THR A O 1
ATOM 1183 N N . GLN A 1 144 ? 2.102 4.844 -21.599 1.00 96.81 144 GLN A N 1
ATOM 1184 C CA . GLN A 1 144 ? 3.350 5.570 -21.337 1.00 96.81 144 GLN A CA 1
ATOM 1185 C C . GLN A 1 144 ? 4.267 4.775 -20.405 1.00 96.81 144 GLN A C 1
ATOM 1187 O O . GLN A 1 144 ? 5.465 4.677 -20.666 1.00 96.81 144 GLN A O 1
ATOM 1192 N N . VAL A 1 145 ? 3.708 4.168 -19.354 1.00 96.38 145 VAL A N 1
ATOM 1193 C CA . VAL A 1 145 ? 4.470 3.316 -18.430 1.00 96.38 145 VAL A CA 1
ATOM 1194 C C . VAL A 1 145 ? 5.019 2.080 -19.144 1.00 96.38 145 VAL A C 1
ATOM 1196 O O . VAL A 1 145 ? 6.187 1.752 -18.951 1.00 96.38 145 VAL A O 1
ATOM 1199 N N . GLN A 1 146 ? 4.226 1.434 -20.005 1.00 95.19 146 GLN A N 1
ATOM 1200 C CA . GLN A 1 146 ? 4.690 0.327 -20.845 1.00 95.19 146 GLN A CA 1
ATOM 1201 C C . GLN A 1 146 ? 5.855 0.772 -21.732 1.00 95.19 146 GLN A C 1
ATOM 1203 O O . GLN A 1 146 ? 6.913 0.160 -21.691 1.00 95.19 146 GLN A O 1
ATOM 1208 N N . SER A 1 147 ? 5.706 1.888 -22.452 1.00 96.56 147 SER A N 1
ATOM 1209 C CA . SER A 1 147 ? 6.752 2.408 -23.346 1.00 96.56 147 SER A CA 1
ATOM 1210 C C . SER A 1 147 ? 8.063 2.695 -22.604 1.00 96.56 147 SER A C 1
ATOM 1212 O O . SER A 1 147 ? 9.146 2.366 -23.088 1.00 96.56 147 SER A O 1
ATOM 1214 N N . TRP A 1 148 ? 7.973 3.269 -21.401 1.00 96.56 148 TRP A N 1
ATOM 1215 C CA . TRP A 1 148 ? 9.133 3.482 -20.537 1.00 96.56 148 TRP A CA 1
ATOM 1216 C C . TRP A 1 148 ? 9.775 2.158 -20.109 1.00 96.56 148 TRP A C 1
ATOM 1218 O O . TRP A 1 148 ? 10.997 2.015 -20.166 1.00 96.56 148 TRP A O 1
ATOM 1228 N N . LEU A 1 149 ? 8.971 1.171 -19.707 1.00 94.44 149 LEU A N 1
ATOM 1229 C CA . LEU A 1 149 ? 9.477 -0.132 -19.284 1.00 94.44 149 LEU A CA 1
ATOM 1230 C C . LEU A 1 149 ? 10.158 -0.878 -20.440 1.00 94.44 149 LEU A C 1
ATOM 1232 O O . LEU A 1 149 ? 11.213 -1.479 -20.228 1.00 94.44 149 LEU A O 1
ATOM 1236 N N . ASP A 1 150 ? 9.609 -0.781 -21.651 1.00 93.31 150 ASP A N 1
ATOM 1237 C CA . ASP A 1 150 ? 10.183 -1.346 -22.872 1.00 93.31 150 ASP A CA 1
ATOM 1238 C C . ASP A 1 150 ? 11.561 -0.743 -23.163 1.00 93.31 150 ASP A C 1
ATOM 1240 O O . ASP A 1 150 ? 12.533 -1.462 -23.419 1.00 93.31 150 ASP A O 1
ATOM 1244 N N . GLU A 1 151 ? 11.684 0.584 -23.055 1.00 95.25 151 GLU A N 1
ATOM 1245 C CA . GLU A 1 151 ? 12.967 1.274 -23.164 1.00 95.25 151 GLU A CA 1
ATOM 1246 C C . GLU A 1 151 ? 13.951 0.753 -22.105 1.00 95.25 151 GLU A C 1
ATOM 1248 O O . GLU A 1 151 ? 15.074 0.364 -22.440 1.00 95.25 151 GLU A O 1
ATOM 1253 N N . LYS A 1 152 ? 13.542 0.678 -20.833 1.00 93.44 152 LYS A N 1
ATOM 1254 C CA . LYS A 1 152 ? 14.396 0.180 -19.741 1.00 93.44 152 LYS A CA 1
ATOM 1255 C C . LYS A 1 152 ? 14.842 -1.263 -19.960 1.00 93.44 152 LYS A C 1
ATOM 1257 O O . LYS A 1 152 ? 16.017 -1.580 -19.744 1.00 93.44 152 LYS A O 1
ATOM 1262 N N . TYR A 1 153 ? 13.954 -2.125 -20.441 1.00 87.44 153 TYR A N 1
ATOM 1263 C CA . TYR A 1 153 ? 14.270 -3.514 -20.755 1.00 87.44 153 TYR A CA 1
ATOM 1264 C C . TYR A 1 153 ? 15.331 -3.647 -21.853 1.00 87.44 153 TYR A C 1
ATOM 1266 O O . TYR A 1 153 ? 16.253 -4.469 -21.743 1.00 87.44 153 TYR A O 1
ATOM 1274 N N . ASN A 1 154 ? 15.247 -2.812 -22.887 1.00 88.19 154 ASN A N 1
ATOM 1275 C CA . ASN A 1 154 ? 16.182 -2.829 -24.010 1.00 88.19 154 ASN A CA 1
ATOM 1276 C C . ASN A 1 154 ? 17.547 -2.215 -23.664 1.00 88.19 154 ASN A C 1
ATOM 1278 O O . ASN A 1 154 ? 18.566 -2.690 -24.157 1.00 88.19 154 ASN A O 1
ATOM 1282 N N . HIS A 1 155 ? 17.595 -1.248 -22.745 1.00 90.94 155 HIS A N 1
ATOM 1283 C CA . HIS A 1 155 ? 18.828 -0.550 -22.354 1.00 90.94 155 HIS A CA 1
ATOM 1284 C C . HIS A 1 155 ? 19.520 -1.132 -21.109 1.00 90.94 155 HIS A C 1
ATOM 1286 O O . HIS A 1 155 ? 20.351 -0.476 -20.484 1.00 90.94 155 HIS A O 1
ATOM 1292 N N . GLY A 1 156 ? 19.197 -2.372 -20.728 1.00 85.38 156 GLY A N 1
ATOM 1293 C CA . GLY A 1 156 ? 19.921 -3.092 -19.676 1.00 85.38 156 GLY A CA 1
ATOM 1294 C C . GLY A 1 156 ? 19.615 -2.640 -18.245 1.00 85.38 156 GLY A C 1
ATOM 1295 O O . GLY A 1 156 ? 20.348 -3.005 -17.327 1.00 85.38 156 GLY A O 1
ATOM 1296 N N . TYR A 1 157 ? 18.525 -1.899 -18.015 1.00 89.50 157 TYR A N 1
ATOM 1297 C CA . TYR A 1 157 ? 18.094 -1.489 -16.670 1.00 89.50 157 TYR A CA 1
ATOM 1298 C C . TYR A 1 157 ? 17.895 -2.690 -15.728 1.00 89.50 157 TYR A C 1
ATOM 1300 O O . TYR A 1 157 ? 18.247 -2.633 -14.550 1.00 89.50 157 TYR A O 1
ATOM 1308 N N . PHE A 1 158 ? 17.406 -3.806 -16.277 1.00 87.00 158 PHE A N 1
ATOM 1309 C CA . PHE A 1 158 ? 17.202 -5.071 -15.567 1.00 87.00 158 PHE A CA 1
ATOM 1310 C C . PHE A 1 158 ? 18.406 -6.028 -15.621 1.00 87.00 158 PHE A C 1
ATOM 1312 O O . PHE A 1 158 ? 18.272 -7.208 -15.293 1.00 87.00 158 PHE A O 1
ATOM 1319 N N . ASN A 1 159 ? 19.593 -5.556 -16.024 1.00 83.44 159 ASN A N 1
ATOM 1320 C CA . ASN A 1 159 ? 20.828 -6.342 -15.887 1.00 83.44 159 ASN A CA 1
ATOM 1321 C C . ASN A 1 159 ? 21.202 -6.547 -14.410 1.00 83.44 159 ASN A C 1
ATOM 1323 O O . ASN A 1 159 ? 21.900 -7.499 -14.069 1.00 83.44 159 ASN A O 1
ATOM 1327 N N . VAL A 1 160 ? 20.717 -5.663 -13.535 1.00 83.12 160 VAL A N 1
ATOM 1328 C CA . VAL A 1 160 ? 20.791 -5.784 -12.079 1.00 83.12 160 VAL A CA 1
ATOM 1329 C C . VAL A 1 160 ? 19.381 -6.000 -11.543 1.00 83.12 160 VAL A C 1
ATOM 1331 O O . VAL A 1 160 ? 18.417 -5.473 -12.095 1.00 83.12 160 VAL A O 1
ATOM 1334 N N . ALA A 1 161 ? 19.265 -6.768 -10.460 1.00 82.12 161 ALA A N 1
ATOM 1335 C CA . ALA A 1 161 ? 17.993 -6.993 -9.789 1.00 82.12 161 ALA A CA 1
ATOM 1336 C C . ALA A 1 161 ? 17.342 -5.675 -9.359 1.00 82.12 161 ALA A C 1
ATOM 1338 O O . ALA A 1 161 ? 17.973 -4.873 -8.673 1.00 82.12 161 ALA A O 1
ATOM 1339 N N . LYS A 1 162 ? 16.070 -5.501 -9.727 1.00 87.06 162 LYS A N 1
ATOM 1340 C CA . LYS A 1 162 ? 15.233 -4.369 -9.318 1.00 87.06 162 LYS A CA 1
ATOM 1341 C C . LYS A 1 162 ? 14.015 -4.853 -8.542 1.00 87.06 162 LYS A C 1
ATOM 1343 O O . LYS A 1 162 ? 13.345 -5.803 -8.957 1.00 87.06 162 LYS A O 1
ATOM 1348 N N . SER A 1 163 ? 13.750 -4.209 -7.413 1.00 88.75 163 SER A N 1
ATOM 1349 C CA . SER A 1 163 ? 12.522 -4.364 -6.636 1.00 88.75 163 SER A CA 1
ATOM 1350 C C . SER A 1 163 ? 11.384 -3.532 -7.229 1.00 88.75 163 SER A C 1
ATOM 1352 O O . SER A 1 163 ? 11.615 -2.557 -7.941 1.00 88.75 163 SER A O 1
ATOM 1354 N N . ALA A 1 164 ? 10.142 -3.889 -6.899 1.00 91.38 164 ALA A N 1
ATOM 1355 C CA . ALA A 1 164 ? 8.962 -3.134 -7.318 1.00 91.38 164 ALA A CA 1
ATOM 1356 C C . ALA A 1 164 ? 9.026 -1.657 -6.891 1.00 91.38 164 ALA A C 1
ATOM 1358 O O . ALA A 1 164 ? 8.694 -0.778 -7.683 1.00 91.38 164 ALA A O 1
ATOM 1359 N N . LEU A 1 165 ? 9.508 -1.386 -5.671 1.00 94.25 165 LEU A N 1
ATOM 1360 C CA . LEU A 1 165 ? 9.678 -0.023 -5.175 1.00 94.25 165 LEU A CA 1
ATOM 1361 C C . LEU A 1 165 ? 10.725 0.759 -5.978 1.00 94.25 165 LEU A C 1
ATOM 1363 O O . LEU A 1 165 ? 10.477 1.908 -6.317 1.00 94.25 165 LEU A O 1
ATOM 1367 N N . GLU A 1 166 ? 11.873 0.160 -6.307 1.00 94.69 166 GLU A N 1
ATOM 1368 C CA . GLU A 1 166 ? 12.897 0.841 -7.116 1.00 94.69 166 GLU A CA 1
ATOM 1369 C C . GLU A 1 166 ? 12.368 1.198 -8.506 1.00 94.69 166 GLU A C 1
ATOM 1371 O O . GLU A 1 166 ? 12.516 2.336 -8.939 1.00 94.69 166 GLU A O 1
ATOM 1376 N N . ILE A 1 167 ? 11.688 0.259 -9.171 1.00 94.81 167 ILE A N 1
ATOM 1377 C CA . ILE A 1 167 ? 11.083 0.501 -10.490 1.00 94.81 167 ILE A CA 1
ATOM 1378 C C . ILE A 1 167 ? 10.056 1.630 -10.394 1.00 94.81 167 ILE A C 1
ATOM 1380 O O . ILE A 1 167 ? 10.027 2.513 -11.246 1.00 94.81 167 ILE A O 1
ATOM 1384 N N . PHE A 1 168 ? 9.235 1.619 -9.343 1.00 95.00 168 PHE A N 1
ATOM 1385 C CA . PHE A 1 168 ? 8.250 2.660 -9.088 1.00 95.00 168 PHE A CA 1
ATOM 1386 C C . PHE A 1 168 ? 8.883 4.038 -8.900 1.00 95.00 168 PHE A C 1
ATOM 1388 O O . PHE A 1 168 ? 8.488 4.979 -9.584 1.00 95.00 168 PHE A O 1
ATOM 1395 N N . LEU A 1 169 ? 9.887 4.154 -8.030 1.00 95.69 169 LEU A N 1
ATOM 1396 C CA . LEU A 1 169 ? 10.567 5.422 -7.767 1.00 95.69 169 LEU A CA 1
ATOM 1397 C C . LEU A 1 169 ? 11.284 5.953 -9.014 1.00 95.69 169 LEU A C 1
ATOM 1399 O O . LEU A 1 169 ? 11.196 7.145 -9.298 1.00 95.69 169 LEU A O 1
ATOM 1403 N N . ASP A 1 170 ? 11.938 5.079 -9.781 1.00 96.56 170 ASP A N 1
ATOM 1404 C CA . ASP A 1 170 ? 12.613 5.453 -11.026 1.00 96.56 170 ASP A CA 1
ATOM 1405 C C . ASP A 1 170 ? 11.608 5.897 -12.105 1.00 96.56 170 ASP A C 1
ATOM 1407 O O . ASP A 1 170 ? 11.881 6.825 -12.871 1.00 96.56 170 ASP A O 1
ATOM 1411 N N . CYS A 1 171 ? 10.430 5.270 -12.152 1.00 96.19 171 CYS A N 1
ATOM 1412 C CA . CYS A 1 171 ? 9.347 5.634 -13.061 1.00 96.19 171 CYS A CA 1
ATOM 1413 C C . CYS A 1 171 ? 8.739 6.998 -12.694 1.00 96.19 171 CYS A C 1
ATOM 1415 O O . CYS A 1 171 ? 8.585 7.849 -13.568 1.00 96.19 171 CYS A O 1
ATOM 1417 N N . GLU A 1 172 ? 8.440 7.248 -11.414 1.00 94.38 172 GLU A N 1
ATOM 1418 C CA . GLU A 1 172 ? 7.966 8.564 -10.954 1.00 94.38 172 GLU A CA 1
ATOM 1419 C C . GLU A 1 172 ? 9.006 9.657 -11.203 1.00 94.38 172 GLU A C 1
ATOM 1421 O O . GLU A 1 172 ? 8.663 10.751 -11.648 1.00 94.38 172 GLU A O 1
ATOM 1426 N N . ALA A 1 173 ? 10.287 9.364 -10.961 1.00 95.88 173 ALA A N 1
ATOM 1427 C CA . ALA A 1 173 ? 11.372 10.302 -11.224 1.00 95.88 173 ALA A CA 1
ATOM 1428 C C . ALA A 1 173 ? 11.499 10.637 -12.718 1.00 95.88 173 ALA A C 1
ATOM 1430 O O . ALA A 1 173 ? 11.795 11.780 -13.060 1.00 95.88 173 ALA A O 1
ATOM 1431 N N . HIS A 1 174 ? 11.259 9.667 -13.605 1.00 96.62 174 HIS A N 1
ATOM 1432 C CA . HIS A 1 174 ? 11.269 9.890 -15.049 1.00 96.62 174 HIS A CA 1
ATOM 1433 C C . HIS A 1 174 ? 10.128 10.802 -15.510 1.00 96.62 174 HIS A C 1
ATOM 1435 O O . HIS A 1 174 ? 10.366 11.717 -16.296 1.00 96.62 174 HIS A O 1
ATOM 1441 N N . PHE A 1 175 ? 8.906 10.563 -15.029 1.00 95.31 175 PHE A N 1
ATOM 1442 C CA . PHE A 1 175 ? 7.739 11.341 -15.446 1.00 95.31 175 PHE A CA 1
ATOM 1443 C C . PHE A 1 175 ? 7.604 12.681 -14.713 1.00 95.31 175 PHE A C 1
ATOM 1445 O O . PHE A 1 175 ? 6.935 13.576 -15.217 1.00 95.31 175 PHE A O 1
ATOM 1452 N N . GLY A 1 176 ? 8.229 12.844 -13.542 1.00 92.88 176 GLY A N 1
ATOM 1453 C CA . GLY A 1 176 ? 8.093 14.051 -12.718 1.00 92.88 176 GLY A CA 1
ATOM 1454 C C . GLY A 1 176 ? 6.715 14.196 -12.061 1.00 92.88 176 GLY A C 1
ATOM 1455 O O . GLY A 1 176 ? 6.414 15.230 -11.468 1.00 92.88 176 GLY A O 1
ATOM 1456 N N . GLU A 1 177 ? 5.888 13.156 -12.140 1.00 89.81 177 GLU A N 1
ATOM 1457 C CA . GLU A 1 177 ? 4.505 13.117 -11.679 1.00 89.81 177 GLU A CA 1
ATOM 1458 C C . GLU A 1 177 ? 4.232 11.783 -10.973 1.00 89.81 177 GLU A C 1
ATOM 1460 O O . GLU A 1 177 ? 4.929 10.795 -11.225 1.00 89.81 177 GLU A O 1
ATOM 1465 N N . PRO A 1 178 ? 3.206 11.713 -10.106 1.00 89.12 178 PRO A N 1
ATOM 1466 C CA . PRO A 1 178 ? 2.738 10.447 -9.574 1.00 89.12 178 PRO A CA 1
ATOM 1467 C C . PRO A 1 178 ? 2.473 9.399 -10.654 1.00 89.12 178 PRO A C 1
ATOM 1469 O O . PRO A 1 178 ? 1.761 9.677 -11.614 1.00 89.12 178 PRO A O 1
ATOM 1472 N N . VAL A 1 179 ? 2.950 8.174 -10.462 1.00 91.75 179 VAL A N 1
ATOM 1473 C CA . VAL A 1 179 ? 2.619 7.033 -11.330 1.00 91.75 179 VAL A CA 1
ATOM 1474 C C . VAL A 1 179 ? 1.732 6.071 -10.551 1.00 91.75 179 VAL A C 1
ATOM 1476 O O . VAL A 1 179 ? 1.834 5.966 -9.331 1.00 91.75 179 VAL A O 1
ATOM 1479 N N . ARG A 1 180 ? 0.832 5.357 -11.230 1.00 90.69 180 ARG A N 1
ATOM 1480 C CA . ARG A 1 180 ? 0.070 4.283 -10.585 1.00 90.69 180 ARG A CA 1
ATOM 1481 C C . ARG A 1 180 ? 0.894 2.999 -10.530 1.00 90.69 180 ARG A C 1
ATOM 1483 O O . ARG A 1 180 ? 1.292 2.510 -11.592 1.00 90.69 180 ARG A O 1
ATOM 1490 N N . PRO A 1 181 ? 1.107 2.393 -9.349 1.00 92.50 181 PRO A N 1
ATOM 1491 C CA . PRO A 1 181 ? 1.817 1.122 -9.262 1.00 92.50 181 PRO A CA 1
ATOM 1492 C C . PRO A 1 181 ? 1.164 0.005 -10.081 1.00 92.50 181 PRO A C 1
ATOM 1494 O O . PRO A 1 181 ? 1.881 -0.847 -10.600 1.00 92.50 181 PRO A O 1
ATOM 1497 N N . LEU A 1 182 ? -0.164 0.022 -10.269 1.00 89.62 182 LEU A N 1
ATOM 1498 C CA . LEU A 1 182 ? -0.851 -0.967 -11.104 1.00 89.62 182 LEU A CA 1
ATOM 1499 C C . LEU A 1 182 ? -0.364 -0.941 -12.562 1.00 89.62 182 LEU A C 1
ATOM 1501 O O . LEU A 1 182 ? -0.205 -1.999 -13.168 1.00 89.62 182 LEU A O 1
ATOM 1505 N N . PHE A 1 183 ? -0.074 0.239 -13.117 1.00 92.00 183 PHE A N 1
ATOM 1506 C CA . PHE A 1 183 ? 0.440 0.360 -14.487 1.00 92.00 183 PHE A CA 1
ATOM 1507 C C . PHE A 1 183 ? 1.825 -0.269 -14.615 1.00 92.00 183 PHE A C 1
ATOM 1509 O O . PHE A 1 183 ? 2.091 -0.990 -15.572 1.00 92.00 183 PHE A O 1
ATOM 1516 N N . ILE A 1 184 ? 2.673 -0.091 -13.602 1.00 92.56 184 ILE A N 1
ATOM 1517 C CA . ILE A 1 184 ? 3.994 -0.723 -13.543 1.00 92.56 184 ILE A CA 1
ATOM 1518 C C . ILE A 1 184 ? 3.856 -2.239 -13.386 1.00 92.56 184 ILE A C 1
ATOM 1520 O O . ILE A 1 184 ? 4.507 -2.999 -14.100 1.00 92.56 184 ILE A O 1
ATOM 1524 N N . ALA A 1 185 ? 2.985 -2.696 -12.484 1.00 89.19 185 ALA A N 1
ATOM 1525 C CA . ALA A 1 185 ? 2.739 -4.116 -12.262 1.00 89.19 185 ALA A CA 1
ATOM 1526 C C . ALA A 1 185 ? 2.219 -4.816 -13.528 1.00 89.19 185 ALA A C 1
ATOM 1528 O O . ALA A 1 185 ? 2.598 -5.958 -13.794 1.00 89.19 185 ALA A O 1
ATOM 1529 N N . ASN A 1 186 ? 1.366 -4.151 -14.311 1.00 88.00 186 ASN A N 1
ATOM 1530 C CA . ASN A 1 186 ? 0.862 -4.663 -15.584 1.00 88.00 186 ASN A CA 1
ATOM 1531 C C . ASN A 1 186 ? 1.938 -4.645 -16.674 1.00 88.00 186 ASN A C 1
ATOM 1533 O O . ASN A 1 186 ? 2.100 -5.645 -17.369 1.00 88.00 186 ASN A O 1
ATOM 1537 N N . ALA A 1 187 ? 2.729 -3.575 -16.768 1.00 90.44 187 ALA A N 1
ATOM 1538 C CA . ALA A 1 187 ? 3.814 -3.503 -17.739 1.00 90.44 187 ALA A CA 1
ATOM 1539 C C . ALA A 1 187 ? 4.888 -4.574 -17.486 1.00 90.44 187 ALA A C 1
ATOM 1541 O O . ALA A 1 187 ? 5.367 -5.225 -18.411 1.00 90.44 187 ALA A O 1
ATOM 1542 N N . ILE A 1 188 ? 5.218 -4.839 -16.219 1.00 87.62 188 ILE A N 1
ATOM 1543 C CA . ILE A 1 188 ? 6.142 -5.917 -15.838 1.00 87.62 188 ILE A CA 1
ATOM 1544 C C . ILE A 1 188 ? 5.587 -7.292 -16.225 1.00 87.62 188 ILE A C 1
ATOM 1546 O O . ILE A 1 188 ? 6.352 -8.142 -16.679 1.00 87.62 188 ILE A O 1
ATOM 1550 N N . GLN A 1 189 ? 4.276 -7.516 -16.067 1.00 81.25 189 GLN A N 1
ATOM 1551 C CA . GLN A 1 189 ? 3.633 -8.786 -16.430 1.00 81.25 189 GLN A CA 1
ATOM 1552 C C . GLN A 1 189 ? 3.778 -9.121 -17.917 1.00 81.25 189 GLN A C 1
ATOM 1554 O O . GLN A 1 189 ? 3.784 -10.300 -18.254 1.00 81.25 189 GLN A O 1
ATOM 1559 N N . TYR A 1 190 ? 3.947 -8.129 -18.798 1.00 79.12 190 TYR A N 1
ATOM 1560 C CA . TYR A 1 190 ? 4.259 -8.390 -20.206 1.00 79.12 190 TYR A CA 1
ATOM 1561 C C . TYR A 1 190 ? 5.542 -9.218 -20.362 1.00 79.12 190 TYR A C 1
ATOM 1563 O O . TYR A 1 190 ? 5.642 -10.085 -21.229 1.00 79.12 190 TYR A O 1
ATOM 1571 N N . TYR A 1 191 ? 6.509 -8.991 -19.474 1.00 75.50 191 TYR A N 1
ATOM 1572 C CA . TYR A 1 191 ? 7.812 -9.628 -19.523 1.00 75.50 191 TYR A CA 1
ATOM 1573 C C . TYR A 1 191 ? 7.946 -10.839 -18.597 1.00 75.50 191 TYR A C 1
ATOM 1575 O O . TYR A 1 191 ? 8.919 -11.578 -18.721 1.00 75.50 191 TYR A O 1
ATOM 1583 N N . THR A 1 192 ? 7.020 -11.082 -17.665 1.00 69.75 192 THR A N 1
ATOM 1584 C CA . THR A 1 192 ? 7.130 -12.175 -16.687 1.00 69.75 192 THR A CA 1
ATOM 1585 C C . THR A 1 192 ? 5.984 -13.177 -16.789 1.00 69.75 192 THR A C 1
ATOM 1587 O O . THR A 1 192 ? 4.816 -12.840 -16.935 1.00 69.75 192 THR A O 1
ATOM 1590 N N . LYS A 1 193 ? 6.300 -14.471 -16.638 1.00 56.66 193 LYS A N 1
ATOM 1591 C CA . LYS A 1 193 ? 5.305 -15.566 -16.671 1.00 56.66 193 LYS A CA 1
ATOM 1592 C C . LYS A 1 193 ? 4.376 -15.585 -15.443 1.00 56.66 193 LYS A C 1
ATOM 1594 O O . LYS A 1 193 ? 3.415 -16.353 -15.431 1.00 56.66 193 LYS A O 1
ATOM 1599 N N . LYS A 1 194 ? 4.677 -14.821 -14.380 1.00 54.19 194 LYS A N 1
ATOM 1600 C CA . LYS A 1 194 ? 3.950 -14.829 -13.097 1.00 54.19 194 LYS A CA 1
ATOM 1601 C C . LYS A 1 194 ? 3.800 -13.422 -12.510 1.00 54.19 194 LYS A C 1
ATOM 1603 O O . LYS A 1 194 ? 4.743 -12.641 -12.481 1.00 54.19 194 LYS A O 1
ATOM 1608 N N . LYS A 1 195 ? 2.620 -13.160 -11.934 1.00 48.69 195 LYS A N 1
ATOM 1609 C CA . LYS A 1 195 ? 2.193 -11.904 -11.277 1.00 48.69 195 LYS A CA 1
ATOM 1610 C C . LYS A 1 195 ? 2.867 -11.640 -9.913 1.00 48.69 195 LYS A C 1
ATOM 1612 O O . LYS A 1 195 ? 2.284 -10.984 -9.062 1.00 48.69 195 LYS A O 1
ATOM 1617 N N . LYS A 1 196 ? 4.052 -12.190 -9.641 1.00 45.53 196 LYS A N 1
ATOM 1618 C CA . LYS A 1 196 ? 4.715 -12.033 -8.339 1.00 45.53 196 LYS A CA 1
ATOM 1619 C C . LYS A 1 196 ? 6.068 -11.378 -8.563 1.00 45.53 196 LYS A C 1
ATOM 1621 O O . LYS A 1 196 ? 6.920 -11.950 -9.217 1.00 45.53 196 LYS A O 1
ATOM 1626 N N . ALA A 1 197 ? 6.244 -10.159 -8.069 1.00 47.81 197 ALA A N 1
ATOM 1627 C CA . ALA A 1 197 ? 7.584 -9.620 -7.888 1.00 47.81 197 ALA A CA 1
ATOM 1628 C C . ALA A 1 197 ? 8.183 -10.285 -6.640 1.00 47.81 197 ALA A C 1
ATOM 1630 O O . ALA A 1 197 ? 7.472 -10.484 -5.651 1.00 47.81 197 ALA A O 1
ATOM 1631 N N . PRO A 1 198 ? 9.490 -10.587 -6.651 1.00 53.31 198 PRO A N 1
ATOM 1632 C CA . PRO A 1 198 ? 10.295 -9.764 -5.755 1.00 53.31 198 PRO A CA 1
ATOM 1633 C C . PRO A 1 198 ? 11.553 -9.174 -6.399 1.00 53.31 198 PRO A C 1
ATOM 1635 O O . PRO A 1 198 ? 11.997 -8.123 -5.946 1.00 53.31 198 PRO A O 1
ATOM 1638 N N . ARG A 1 199 ? 12.139 -9.781 -7.441 1.00 53.25 199 ARG A N 1
ATOM 1639 C CA . ARG A 1 199 ? 13.358 -9.264 -8.092 1.00 53.25 199 ARG A CA 1
ATOM 1640 C C . ARG A 1 199 ? 13.420 -9.686 -9.553 1.00 53.25 199 ARG A C 1
ATOM 1642 O O . ARG A 1 199 ? 13.554 -10.871 -9.836 1.00 53.25 199 ARG A O 1
ATOM 1649 N N . LEU A 1 200 ? 13.362 -8.713 -10.455 1.00 54.72 200 LEU A N 1
ATOM 1650 C CA . LEU A 1 200 ? 13.457 -8.944 -11.895 1.00 54.72 200 LEU A CA 1
ATOM 1651 C C . LEU A 1 200 ? 14.919 -8.866 -12.354 1.00 54.72 200 LEU A C 1
ATOM 1653 O O . LEU A 1 200 ? 15.574 -7.858 -12.090 1.00 54.72 200 LEU A O 1
ATOM 1657 N N . VAL A 1 201 ? 15.435 -9.904 -13.025 1.00 50.38 201 VAL A N 1
ATOM 1658 C CA . VAL A 1 201 ? 16.803 -9.938 -13.590 1.00 50.38 201 VAL A CA 1
ATOM 1659 C C . VAL A 1 201 ? 16.776 -10.551 -14.992 1.00 50.38 201 VAL A C 1
ATOM 1661 O O . VAL A 1 201 ? 16.268 -11.657 -15.158 1.00 50.38 201 VAL A O 1
ATOM 1664 N N . LYS A 1 202 ? 17.343 -9.854 -15.989 1.00 44.97 202 LYS A N 1
ATOM 1665 C CA . LYS A 1 202 ? 17.355 -10.259 -17.411 1.00 44.97 202 LYS A CA 1
ATOM 1666 C C . LYS A 1 202 ? 18.260 -11.462 -17.708 1.00 44.97 202 LYS A C 1
ATOM 1668 O O . LYS A 1 202 ? 17.900 -12.294 -18.525 1.00 44.97 202 LYS A O 1
ATOM 1673 N N . ASN A 1 203 ? 19.377 -11.604 -16.993 1.00 45.78 203 ASN A N 1
ATOM 1674 C CA . ASN A 1 203 ? 20.326 -12.708 -17.172 1.00 45.78 203 ASN A CA 1
ATOM 1675 C C . ASN A 1 203 ? 20.444 -13.504 -15.868 1.00 45.78 203 ASN A C 1
ATOM 1677 O O . ASN A 1 203 ? 20.864 -12.932 -14.859 1.00 45.78 203 ASN A O 1
ATOM 1681 N N . ARG A 1 204 ? 20.127 -14.809 -15.849 1.00 53.12 204 ARG A N 1
ATOM 1682 C CA . ARG A 1 204 ? 20.410 -15.629 -14.660 1.00 53.12 204 ARG A CA 1
ATOM 1683 C C . ARG A 1 204 ? 21.088 -16.965 -14.937 1.00 53.12 204 ARG A C 1
ATOM 1685 O O . ARG A 1 204 ? 20.586 -17.804 -15.677 1.00 53.12 204 ARG A O 1
ATOM 1692 N N . ASP A 1 205 ? 22.194 -17.150 -14.217 1.00 42.69 205 ASP A N 1
ATOM 1693 C CA . ASP A 1 205 ? 22.846 -18.425 -13.946 1.00 42.69 205 ASP A CA 1
ATOM 1694 C C . ASP A 1 205 ? 21.942 -19.362 -13.124 1.00 42.69 205 ASP A C 1
ATOM 1696 O O . ASP A 1 205 ? 21.175 -18.937 -12.255 1.00 42.69 205 ASP A O 1
ATOM 1700 N N . LYS A 1 206 ? 22.080 -20.660 -13.403 1.00 43.72 206 LYS A N 1
ATOM 1701 C CA . LYS A 1 206 ? 21.167 -21.788 -13.125 1.00 43.72 206 LYS A CA 1
ATOM 1702 C C . LYS A 1 206 ? 20.822 -22.114 -11.652 1.00 43.72 206 LYS A C 1
ATOM 1704 O O . LYS A 1 206 ? 20.340 -23.214 -11.402 1.00 43.72 206 LYS A O 1
ATOM 1709 N N . MET A 1 207 ? 21.061 -21.245 -10.665 1.00 39.47 207 MET A N 1
ATOM 1710 C CA . MET A 1 207 ? 21.107 -21.678 -9.253 1.00 39.47 207 MET A CA 1
ATOM 1711 C C . MET A 1 207 ? 20.244 -20.952 -8.210 1.00 39.47 207 MET A C 1
ATOM 1713 O O . MET A 1 207 ? 20.389 -21.273 -7.038 1.00 39.47 207 MET A O 1
ATOM 1717 N N . ASN A 1 208 ? 19.324 -20.040 -8.544 1.00 40.00 208 ASN A N 1
ATOM 1718 C CA . ASN A 1 208 ? 18.459 -19.446 -7.507 1.00 40.00 208 ASN A CA 1
ATOM 1719 C C . ASN A 1 208 ? 17.052 -19.06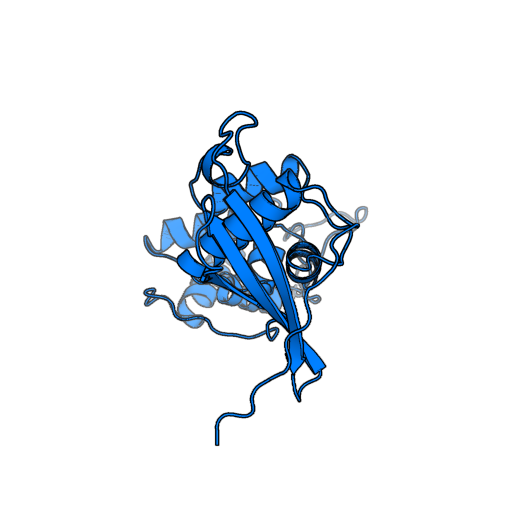5 -8.008 1.00 40.00 208 ASN A C 1
ATOM 1721 O O . ASN A 1 208 ? 16.846 -18.769 -9.184 1.00 40.00 208 ASN A O 1
ATOM 1725 N N . ASP A 1 209 ? 16.106 -19.033 -7.071 1.00 42.62 209 ASP A N 1
ATOM 1726 C CA . ASP A 1 209 ? 14.646 -19.038 -7.250 1.00 42.62 209 ASP A CA 1
ATOM 1727 C C . ASP A 1 209 ? 14.049 -17.604 -7.275 1.00 42.62 209 ASP A C 1
ATOM 1729 O O . ASP A 1 209 ? 13.513 -17.120 -6.283 1.00 42.62 209 ASP A O 1
ATOM 1733 N N . TYR A 1 210 ? 14.206 -16.863 -8.384 1.00 46.66 210 TYR A N 1
ATOM 1734 C CA . TYR A 1 210 ? 13.518 -15.571 -8.625 1.00 46.66 210 TYR A CA 1
ATOM 1735 C C . TYR A 1 210 ? 12.947 -15.536 -10.050 1.00 46.66 210 TYR A C 1
ATOM 17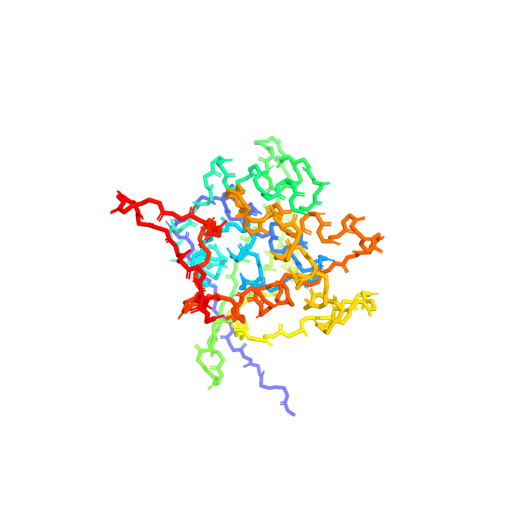37 O O . TYR A 1 210 ? 13.514 -16.163 -10.947 1.00 46.66 210 TYR A O 1
ATOM 1745 N N . ASP A 1 211 ? 11.828 -14.825 -10.235 1.00 49.12 211 ASP A N 1
ATOM 1746 C CA . ASP A 1 211 ? 11.024 -14.821 -11.461 1.00 49.12 211 ASP A CA 1
ATOM 1747 C C . ASP A 1 211 ? 11.821 -14.395 -12.707 1.00 49.12 211 ASP A C 1
ATOM 1749 O O . ASP A 1 211 ? 12.453 -13.340 -12.759 1.00 49.12 211 ASP A O 1
ATOM 1753 N N . VAL A 1 212 ? 11.786 -15.267 -13.717 1.00 45.91 212 VAL A N 1
ATOM 1754 C CA . VAL A 1 212 ? 12.545 -15.172 -14.969 1.00 45.91 212 VAL A CA 1
ATOM 1755 C C . VAL A 1 212 ? 11.728 -14.402 -16.008 1.00 45.91 212 VAL A C 1
ATOM 1757 O O . VAL A 1 212 ? 10.552 -14.717 -16.229 1.00 45.91 212 VAL A O 1
ATOM 1760 N N . PHE A 1 213 ? 12.351 -13.416 -16.660 1.00 48.44 213 PHE A N 1
ATOM 1761 C CA . PHE A 1 213 ? 11.774 -12.761 -17.830 1.00 48.44 213 PHE A CA 1
ATOM 1762 C C . PHE A 1 213 ? 11.584 -13.769 -18.969 1.00 48.44 213 PHE A C 1
ATOM 1764 O O . PHE A 1 213 ? 12.446 -14.600 -19.247 1.00 48.44 213 PHE A O 1
ATOM 1771 N N . VAL A 1 214 ? 10.430 -13.732 -19.617 1.00 46.00 214 VAL A N 1
ATOM 1772 C CA . VAL A 1 214 ? 10.048 -14.686 -20.652 1.00 46.00 214 VAL A CA 1
ATOM 1773 C C . VAL A 1 214 ? 10.368 -14.081 -22.005 1.00 46.00 214 VAL A C 1
ATOM 1775 O O . VAL A 1 214 ? 9.642 -13.213 -22.471 1.00 46.00 214 VAL A O 1
ATOM 1778 N N . GLY A 1 215 ? 11.404 -14.604 -22.655 1.00 43.56 215 GLY A N 1
ATOM 1779 C CA . GLY A 1 215 ? 11.568 -14.471 -24.100 1.00 43.56 215 GLY A CA 1
ATOM 1780 C C . GLY A 1 215 ? 12.964 -14.046 -24.524 1.00 43.56 215 GLY A C 1
ATOM 1781 O O . GLY A 1 215 ? 13.238 -12.858 -24.658 1.00 43.56 215 GLY A O 1
ATOM 1782 N N . GLU A 1 216 ? 13.802 -15.039 -24.810 1.00 38.44 216 GLU A N 1
ATOM 1783 C CA . GLU A 1 216 ? 14.672 -14.982 -25.982 1.00 38.44 216 GLU A CA 1
ATOM 1784 C C . GLU A 1 216 ? 13.929 -15.720 -27.109 1.00 38.44 216 GLU A C 1
ATOM 1786 O O . GLU A 1 216 ? 13.603 -16.903 -26.969 1.00 38.44 216 GLU A O 1
ATOM 1791 N N . MET A 1 217 ? 13.606 -15.000 -28.184 1.00 35.38 217 MET A N 1
ATOM 1792 C CA . MET A 1 217 ? 13.537 -15.530 -29.548 1.00 35.38 217 MET A CA 1
ATOM 1793 C C . MET A 1 217 ? 14.486 -14.696 -30.395 1.00 35.38 217 MET A C 1
ATOM 1795 O O . MET A 1 217 ? 14.464 -13.457 -30.215 1.00 35.38 217 MET A O 1
#

Radius of gyration: 19.88 Å; chains: 1; bounding box: 57×36×57 Å